Protein AF-A0A956ZBM1-F1 (afdb_monomer)

Foldseek 3Di:
DVVVDLPPPDPCSLVVLLVVLVVCVVVLVLVVSLVSLVVVLVVDPDAPSNLSSLQSNLVSCVSVVVLVSSLVSLVVNVVRDDLVCLLVSLQSNLVSCVSVVVNVSSVVSVVVSVVSVVLVVVLVPQDFDDLVLVLQLLLVLLQVLLVVLLVVCVPVVVVVCVVPPPDDDDPVVVVVVSVVVSVVSSVQSNVCSNQVQRLLLQLLVLVVCLVPDPDDPNPVSVVVNVSSVCSLVVSLVQQLVCCQDPCVGRPSCSVQQKHKAFSSRHRQDSVLSNQLSVVLHVLSNVLSVLVVVLVCLVPDPDDPVVNVVSNVVSVVVNVVSSVVSSPPDDSCVVSRMGMGHVVVVVVVCVVVVVDDD

Structure (mmCIF, N/CA/C/O backbone):
data_AF-A0A956ZBM1-F1
#
_entry.id   AF-A0A956ZBM1-F1
#
loop_
_atom_site.group_PDB
_atom_site.id
_atom_site.type_symbol
_atom_site.label_atom_id
_atom_site.label_alt_id
_atom_site.label_comp_id
_atom_site.label_asym_id
_atom_site.label_entity_id
_atom_site.label_seq_id
_atom_site.pdbx_PDB_ins_code
_atom_site.Cartn_x
_atom_site.Cartn_y
_atom_site.Cartn_z
_atom_site.occupancy
_atom_site.B_iso_or_equiv
_atom_site.auth_seq_id
_atom_site.auth_comp_id
_atom_site.auth_asym_id
_atom_site.auth_atom_id
_atom_site.pdbx_PDB_model_num
ATOM 1 N N . GLU A 1 1 ? -0.656 16.158 45.196 1.00 45.12 1 GLU A N 1
ATOM 2 C CA . GLU A 1 1 ? 0.608 16.908 45.404 1.00 45.12 1 GLU A CA 1
ATOM 3 C C . GLU A 1 1 ? 1.679 16.639 44.339 1.00 45.12 1 GLU A C 1
ATOM 5 O O . GLU A 1 1 ? 2.309 17.596 43.920 1.00 45.12 1 GLU A O 1
ATOM 10 N N . ALA A 1 2 ? 1.849 15.418 43.804 1.00 41.75 2 ALA A N 1
ATOM 11 C CA . ALA A 1 2 ? 2.774 15.171 42.677 1.00 41.75 2 ALA A CA 1
ATOM 12 C C . ALA A 1 2 ? 2.235 15.553 41.271 1.00 41.75 2 ALA A C 1
ATOM 14 O O . ALA A 1 2 ? 2.979 15.477 40.297 1.00 41.75 2 ALA A O 1
ATOM 15 N N . SER A 1 3 ? 0.970 15.982 41.152 1.00 45.47 3 SER A N 1
ATOM 16 C CA . SER A 1 3 ? 0.341 16.431 39.894 1.00 45.47 3 SER A CA 1
ATOM 17 C C . SER A 1 3 ? 0.814 17.816 39.425 1.00 45.47 3 SER A C 1
ATOM 19 O O . SER A 1 3 ? 0.738 18.129 38.243 1.00 45.47 3 SER A O 1
ATOM 21 N N . LEU A 1 4 ? 1.373 18.628 40.328 1.00 45.62 4 LEU A N 1
ATOM 22 C CA . LEU A 1 4 ? 1.674 20.053 40.117 1.00 45.62 4 LEU A CA 1
ATOM 23 C C . LEU A 1 4 ? 2.892 20.359 39.221 1.00 45.62 4 LEU A C 1
ATOM 25 O O . LEU A 1 4 ? 3.279 21.518 39.105 1.00 45.62 4 LEU A O 1
ATOM 29 N N . ALA A 1 5 ? 3.525 19.362 38.595 1.00 54.22 5 ALA A N 1
ATOM 30 C CA . ALA A 1 5 ? 4.721 19.605 37.781 1.00 54.22 5 ALA A CA 1
ATOM 31 C C . ALA A 1 5 ? 4.885 18.663 36.578 1.00 54.22 5 ALA A C 1
ATOM 33 O O . ALA A 1 5 ? 6.016 18.395 36.154 1.00 54.22 5 ALA A O 1
ATOM 34 N N . ILE A 1 6 ? 3.796 18.148 35.999 1.00 59.53 6 ILE A N 1
ATOM 35 C CA . ILE A 1 6 ? 3.908 17.533 34.672 1.00 59.53 6 ILE A CA 1
ATOM 36 C C . ILE A 1 6 ? 3.980 18.692 33.671 1.00 59.53 6 ILE A C 1
ATOM 38 O O . ILE A 1 6 ? 2.974 19.250 33.261 1.00 59.53 6 ILE A O 1
ATOM 42 N N . ALA A 1 7 ? 5.193 19.142 33.350 1.00 66.00 7 ALA A N 1
ATOM 43 C CA . ALA A 1 7 ? 5.379 20.202 32.364 1.00 66.00 7 ALA A CA 1
ATOM 44 C C . ALA A 1 7 ? 5.026 19.665 30.961 1.00 66.00 7 ALA A C 1
ATOM 46 O O . ALA A 1 7 ? 5.579 18.623 30.590 1.00 66.00 7 ALA A O 1
ATOM 47 N N . PRO A 1 8 ? 4.196 20.364 30.158 1.00 67.19 8 PRO A N 1
ATOM 48 C CA . PRO A 1 8 ? 3.839 19.954 28.790 1.00 67.19 8 PRO A CA 1
ATOM 49 C C . PRO A 1 8 ? 5.050 19.706 27.881 1.00 67.19 8 PRO A C 1
ATOM 51 O O . PRO A 1 8 ? 4.982 18.946 26.921 1.00 67.19 8 PRO A O 1
ATOM 54 N N . GLU A 1 9 ? 6.189 20.321 28.206 1.00 71.75 9 GLU A N 1
ATOM 55 C CA . GLU A 1 9 ? 7.454 20.181 27.481 1.00 71.75 9 GLU A CA 1
ATOM 56 C C . GLU A 1 9 ? 8.151 18.826 27.705 1.00 71.75 9 GLU A C 1
ATOM 58 O O . GLU A 1 9 ? 9.096 18.479 26.991 1.00 71.75 9 GLU A O 1
ATOM 63 N N . ARG A 1 10 ? 7.717 18.023 28.690 1.00 74.56 10 ARG A N 1
ATOM 64 C CA . ARG A 1 10 ? 8.289 16.692 28.916 1.00 74.56 10 ARG A CA 1
ATOM 65 C C . ARG A 1 10 ? 7.815 15.711 27.853 1.00 74.56 10 ARG A C 1
ATOM 67 O O . ARG A 1 10 ? 6.627 15.518 27.635 1.00 74.56 10 ARG A O 1
ATOM 74 N N . LYS A 1 11 ? 8.764 14.948 27.306 1.00 75.12 11 LYS A N 1
ATOM 75 C CA . LYS A 1 11 ? 8.498 13.872 26.336 1.00 75.12 11 LYS A CA 1
ATOM 76 C C . LYS A 1 11 ? 7.493 12.817 26.836 1.00 75.12 11 LYS A C 1
ATOM 78 O O . LYS A 1 11 ? 6.844 12.174 26.020 1.00 75.12 11 LYS A O 1
ATOM 83 N N . THR A 1 12 ? 7.381 12.623 28.152 1.00 79.94 12 THR A N 1
ATOM 84 C CA . THR A 1 12 ? 6.473 11.648 28.784 1.00 79.94 12 THR A CA 1
ATOM 85 C C . THR A 1 12 ? 5.167 12.253 29.291 1.00 79.94 12 THR A C 1
ATOM 87 O O . THR A 1 12 ? 4.342 11.501 29.798 1.00 79.94 12 THR A O 1
ATOM 90 N N . PHE A 1 13 ? 4.951 13.567 29.123 1.00 84.38 13 PHE A N 1
ATOM 91 C CA . PHE A 1 13 ? 3.798 14.298 29.665 1.00 84.38 13 PHE A CA 1
ATOM 92 C C . PHE A 1 13 ? 2.477 13.561 29.418 1.00 84.38 13 PHE A C 1
ATOM 94 O O . PHE A 1 13 ? 1.765 13.246 30.363 1.00 84.38 13 PHE A O 1
ATOM 101 N N . TYR A 1 14 ? 2.209 13.178 28.168 1.00 82.50 14 TYR A N 1
ATOM 102 C CA . TYR A 1 14 ? 0.977 12.484 27.794 1.00 82.50 14 TYR A CA 1
ATOM 103 C C . TYR A 1 14 ? 0.772 11.156 28.537 1.00 82.50 14 TYR A C 1
ATOM 105 O O . TYR A 1 14 ? -0.304 10.901 29.068 1.00 82.50 14 TYR A O 1
ATOM 113 N N . GLN A 1 15 ? 1.807 10.315 28.608 1.00 83.94 15 GLN A N 1
ATOM 114 C CA . GLN A 1 15 ? 1.715 9.010 29.270 1.00 83.94 15 GLN A CA 1
ATOM 115 C C . GLN A 1 15 ? 1.570 9.149 30.786 1.00 83.94 15 GLN A C 1
ATOM 117 O O . GLN A 1 15 ? 0.826 8.390 31.404 1.00 83.94 15 GLN A O 1
ATOM 122 N N . ASP A 1 16 ? 2.274 10.112 31.379 1.00 87.00 16 ASP A N 1
ATOM 123 C CA . ASP A 1 16 ? 2.214 10.376 32.814 1.00 87.00 16 ASP A CA 1
ATOM 124 C C . ASP A 1 16 ? 0.835 10.932 33.209 1.00 87.00 16 ASP A C 1
ATOM 126 O O . ASP A 1 16 ? 0.269 10.499 34.212 1.00 87.00 16 ASP A O 1
ATOM 130 N N . SER A 1 17 ? 0.247 11.799 32.377 1.00 90.00 17 SER A N 1
ATOM 131 C CA . SER A 1 17 ? -1.111 12.319 32.564 1.00 90.00 17 SER A CA 1
ATOM 132 C C . SER A 1 17 ? -2.176 11.222 32.501 1.00 90.00 17 SER A C 1
ATOM 134 O O . SER A 1 17 ? -3.012 11.144 33.398 1.00 90.00 17 SER A O 1
ATOM 136 N N . LEU A 1 18 ? -2.124 10.324 31.506 1.00 90.25 18 LEU A N 1
ATOM 137 C CA . LEU A 1 18 ? -3.073 9.202 31.417 1.00 90.25 18 LEU A CA 1
ATOM 138 C C . LEU A 1 18 ? -2.974 8.272 32.633 1.00 90.25 18 LEU A C 1
ATOM 140 O O . LEU A 1 18 ? -3.993 7.908 33.210 1.00 90.25 18 LEU A O 1
ATOM 144 N N . ARG A 1 19 ? -1.755 7.947 33.082 1.00 90.75 19 ARG A N 1
ATOM 145 C CA . ARG A 1 19 ? -1.543 7.130 34.291 1.00 90.75 19 ARG A CA 1
ATOM 146 C C . ARG A 1 19 ? -2.093 7.787 35.547 1.00 90.75 19 ARG A C 1
ATOM 148 O O . ARG A 1 19 ? -2.558 7.090 36.448 1.00 90.75 19 ARG A O 1
ATOM 155 N N . LEU A 1 20 ? -1.995 9.110 35.638 1.00 92.62 20 LEU A N 1
ATOM 156 C CA . LEU A 1 20 ? -2.547 9.849 36.762 1.00 92.62 20 LEU A CA 1
ATOM 157 C C . LEU A 1 20 ? -4.081 9.805 36.748 1.00 92.62 20 LEU A C 1
ATOM 159 O O . LEU A 1 20 ? -4.667 9.528 37.791 1.00 92.62 20 LEU A O 1
ATOM 163 N N . ILE A 1 21 ? -4.713 9.980 35.583 1.00 94.12 21 ILE A N 1
ATOM 164 C CA . ILE A 1 21 ? -6.168 9.818 35.417 1.00 94.12 21 ILE A CA 1
ATOM 165 C C . ILE A 1 21 ? -6.598 8.409 35.836 1.00 94.12 21 ILE A C 1
ATOM 167 O O . ILE A 1 21 ? -7.460 8.266 36.701 1.00 94.12 21 ILE A O 1
ATOM 171 N N . ASP A 1 22 ? -5.928 7.379 35.314 1.00 92.38 22 ASP A N 1
ATOM 172 C CA . ASP A 1 22 ? -6.193 5.982 35.676 1.00 92.38 22 ASP A CA 1
ATOM 173 C C . ASP A 1 22 ? -6.025 5.763 37.193 1.00 92.38 22 ASP A C 1
ATOM 175 O O . ASP A 1 22 ? -6.767 5.006 37.817 1.00 92.38 22 ASP A O 1
ATOM 179 N N . SER A 1 23 ? -5.067 6.446 37.830 1.00 95.75 23 SER A N 1
ATOM 180 C CA . SER A 1 23 ? -4.864 6.363 39.282 1.00 95.75 23 SER A CA 1
ATOM 181 C C . SER A 1 23 ? -5.994 7.030 40.067 1.00 95.75 23 SER A C 1
ATOM 183 O O . SER A 1 23 ? -6.413 6.484 41.085 1.00 95.75 23 SER A O 1
ATOM 185 N N . TYR A 1 24 ? -6.506 8.178 39.612 1.00 95.56 24 TYR A N 1
ATOM 186 C CA . TYR A 1 24 ? -7.674 8.814 40.226 1.00 95.56 24 TYR A CA 1
ATOM 187 C C . TYR A 1 24 ? -8.908 7.916 40.136 1.00 95.56 24 TYR A C 1
ATOM 189 O O . TYR A 1 24 ? -9.558 7.681 41.155 1.00 95.56 24 TYR A O 1
ATOM 197 N N . GLN A 1 25 ? -9.171 7.344 38.959 1.00 93.88 25 GLN A N 1
ATOM 198 C CA . GLN A 1 25 ? -10.283 6.416 38.730 1.00 93.88 25 GLN A CA 1
ATOM 199 C C . GLN A 1 25 ? -10.184 5.174 39.623 1.00 93.88 25 GLN A C 1
ATOM 201 O O . GLN A 1 25 ? -11.136 4.823 40.315 1.00 93.88 25 GLN A O 1
ATOM 206 N N . ASN A 1 26 ? -9.004 4.554 39.707 1.00 94.25 26 ASN A N 1
ATOM 207 C CA . ASN A 1 26 ? -8.785 3.383 40.563 1.00 94.25 26 ASN A CA 1
ATOM 208 C C . ASN A 1 26 ? -8.969 3.673 42.064 1.00 94.25 26 ASN A C 1
ATOM 210 O O . ASN A 1 26 ? -9.240 2.758 42.840 1.00 94.25 26 ASN A O 1
ATOM 214 N N . LEU A 1 27 ? -8.810 4.930 42.486 1.00 96.62 27 LEU A N 1
ATOM 215 C CA . LEU A 1 27 ? -9.051 5.372 43.861 1.00 96.62 27 LEU A CA 1
ATOM 216 C C . LEU A 1 27 ? -10.502 5.831 44.099 1.00 96.62 27 LEU A C 1
ATOM 218 O O . LEU A 1 27 ? -10.799 6.303 45.196 1.00 96.62 27 LEU A O 1
ATOM 222 N N . GLY A 1 28 ? -11.388 5.732 43.100 1.00 95.75 28 GLY A N 1
ATOM 223 C CA . GLY A 1 28 ? -12.765 6.238 43.163 1.00 95.75 28 GLY A CA 1
ATOM 224 C C . GLY A 1 28 ? -12.850 7.767 43.230 1.00 95.75 28 GLY A C 1
ATOM 225 O O . GLY A 1 28 ? -13.832 8.323 43.718 1.00 95.75 28 GLY A O 1
ATOM 226 N N . ARG A 1 29 ? -11.797 8.471 42.797 1.00 97.31 29 ARG A N 1
ATOM 227 C CA . ARG A 1 29 ? -11.708 9.940 42.782 1.00 97.31 29 ARG A CA 1
ATOM 228 C C . ARG A 1 29 ? -12.098 10.478 41.403 1.00 97.31 29 ARG A C 1
ATOM 230 O O . ARG A 1 29 ? -11.373 11.270 40.809 1.00 97.31 29 ARG A O 1
ATOM 237 N N . ASP A 1 30 ? -13.248 10.042 40.892 1.00 96.81 30 ASP A N 1
ATOM 238 C CA . ASP A 1 30 ? -13.684 10.315 39.515 1.00 96.81 30 ASP A CA 1
ATOM 239 C C . ASP A 1 30 ? -13.897 11.804 39.209 1.00 96.81 30 ASP A C 1
ATOM 241 O O . ASP A 1 30 ? -13.594 12.244 38.105 1.00 96.81 30 ASP A O 1
ATOM 245 N N . ARG A 1 31 ? -14.328 12.617 40.184 1.00 97.56 31 ARG A N 1
ATOM 246 C CA . ARG A 1 31 ? -14.463 14.075 39.983 1.00 97.56 31 ARG A CA 1
ATOM 247 C C . ARG A 1 31 ? -13.135 14.753 39.667 1.00 97.56 31 ARG A C 1
ATOM 249 O O . ARG A 1 31 ? -13.061 15.586 38.777 1.00 97.56 31 ARG A O 1
ATOM 256 N N . GLU A 1 32 ? -12.081 14.358 40.369 1.00 96.44 32 GLU A N 1
ATOM 257 C CA . GLU A 1 32 ? -10.746 14.912 40.143 1.00 96.44 32 GLU A CA 1
ATOM 258 C C . GLU A 1 32 ? -10.158 14.419 38.819 1.00 96.44 32 GLU A C 1
ATOM 260 O O . GLU A 1 32 ? -9.437 15.153 38.148 1.00 96.44 32 GLU A O 1
ATOM 265 N N . ALA A 1 33 ? -10.494 13.187 38.418 1.00 96.12 33 ALA A N 1
ATOM 266 C CA . ALA A 1 33 ? -10.162 12.678 37.094 1.00 96.12 33 ALA A CA 1
ATOM 267 C C . ALA A 1 33 ? -10.834 13.511 35.989 1.00 96.12 33 ALA A C 1
ATOM 269 O O . ALA A 1 33 ? -10.173 13.833 35.003 1.00 96.12 33 ALA A O 1
ATOM 270 N N . ILE A 1 34 ? -12.110 13.883 36.162 1.00 97.38 34 ILE A N 1
ATOM 271 C CA . ILE A 1 34 ? -12.861 14.731 35.222 1.00 97.38 34 ILE A CA 1
ATOM 272 C C . ILE A 1 34 ? -12.236 16.123 35.130 1.00 97.38 34 ILE A C 1
ATOM 274 O O . ILE A 1 34 ? -11.870 16.526 34.029 1.00 97.38 34 ILE A O 1
ATOM 278 N N . GLU A 1 35 ? -12.043 16.815 36.259 1.00 95.50 35 GLU A N 1
ATOM 279 C CA . GLU A 1 35 ? -11.429 18.154 36.293 1.00 95.50 35 GLU A CA 1
ATOM 280 C C . GLU A 1 35 ? -10.057 18.155 35.602 1.00 95.50 35 GLU A C 1
ATOM 282 O O . GLU A 1 35 ? -9.750 19.024 34.785 1.00 95.50 35 GLU A O 1
ATOM 287 N N . PHE A 1 36 ? -9.245 17.127 35.865 1.00 93.50 36 PHE A N 1
ATOM 288 C CA . PHE A 1 36 ? -7.932 16.998 35.244 1.00 93.50 36 PHE A CA 1
ATOM 289 C C . PHE A 1 36 ? -8.015 16.679 33.741 1.00 93.50 36 PHE A C 1
ATOM 291 O O . PHE A 1 36 ? -7.208 17.182 32.959 1.00 93.50 36 PHE A O 1
ATOM 298 N N . CYS A 1 37 ? -8.995 15.880 33.299 1.00 93.94 37 CYS A N 1
ATOM 299 C CA . CYS A 1 37 ? -9.247 15.667 31.872 1.00 93.94 37 CYS A CA 1
ATOM 300 C C . CYS A 1 37 ? -9.649 16.969 31.172 1.00 93.94 37 CYS A C 1
ATOM 302 O O . CYS A 1 37 ? -9.158 17.227 30.077 1.00 93.94 37 CYS A O 1
ATOM 304 N N . GLU A 1 38 ? -10.512 17.786 31.780 1.00 93.25 38 GLU A N 1
ATOM 305 C CA . GLU A 1 38 ? -10.955 19.067 31.218 1.00 93.25 38 GLU A CA 1
ATOM 306 C C . GLU A 1 38 ? -9.788 20.036 31.037 1.00 93.25 38 GLU A C 1
ATOM 308 O O . GLU A 1 38 ? -9.592 20.548 29.932 1.00 93.25 38 GLU A O 1
ATOM 313 N N . GLU A 1 39 ? -8.953 20.195 32.069 1.00 91.06 39 GLU A N 1
ATOM 314 C CA . GLU A 1 39 ? -7.739 21.015 32.004 1.00 91.06 39 GLU A CA 1
ATOM 315 C C . GLU A 1 39 ? -6.820 20.553 30.861 1.00 91.06 39 GLU A C 1
ATOM 317 O O . GLU A 1 39 ? -6.344 21.349 30.048 1.00 91.06 39 GLU A O 1
ATOM 322 N N . LEU A 1 40 ? -6.605 19.240 30.738 1.00 90.12 40 LEU A N 1
ATOM 323 C CA . LEU A 1 40 ? -5.769 18.681 29.679 1.00 90.12 40 LEU A CA 1
ATOM 324 C C . LEU A 1 40 ? -6.390 18.815 28.286 1.00 90.12 40 LEU A C 1
ATOM 326 O O . LEU A 1 40 ? -5.650 19.023 27.323 1.00 90.12 40 LEU A O 1
ATOM 330 N N . ILE A 1 41 ? -7.715 18.707 28.157 1.00 89.62 41 ILE A N 1
ATOM 331 C CA . ILE A 1 41 ? -8.421 18.899 26.887 1.00 89.62 41 ILE A CA 1
ATOM 332 C C . ILE A 1 41 ? -8.254 20.346 26.417 1.00 89.62 41 ILE A C 1
ATOM 334 O O . ILE A 1 41 ? -7.939 20.547 25.245 1.00 89.62 41 ILE A O 1
ATOM 338 N N . GLU A 1 42 ? -8.392 21.331 27.310 1.00 86.44 42 GLU A N 1
ATOM 339 C CA . GLU A 1 42 ? -8.179 22.752 26.995 1.00 86.44 42 GLU A CA 1
ATOM 340 C C . GLU A 1 42 ? -6.734 23.056 26.576 1.00 86.44 42 GLU A C 1
ATOM 342 O O . GLU A 1 42 ? -6.495 23.853 25.664 1.00 86.44 42 GLU A O 1
ATOM 347 N N . LEU A 1 43 ? -5.762 22.392 27.206 1.00 83.00 43 LEU A N 1
ATOM 348 C CA . LEU A 1 43 ? -4.345 22.508 26.854 1.00 83.00 43 LEU A CA 1
ATOM 349 C C . LEU A 1 43 ? -4.007 21.800 25.535 1.00 83.00 43 LEU A C 1
ATOM 351 O O . LEU A 1 43 ? -3.121 22.238 24.792 1.00 83.00 43 LEU A O 1
ATOM 355 N N . SER A 1 44 ? -4.691 20.695 25.236 1.00 72.06 44 SER A N 1
ATOM 356 C CA . SER A 1 44 ? -4.464 19.909 24.029 1.00 72.06 44 SER A CA 1
ATOM 357 C C . SER A 1 44 ? -5.058 20.618 22.809 1.00 72.06 44 SER A C 1
ATOM 359 O O . SER A 1 44 ? -6.269 20.765 22.657 1.00 72.06 44 SER A O 1
ATOM 361 N N . ARG A 1 45 ? -4.204 21.053 21.879 1.00 61.88 45 ARG A N 1
ATOM 362 C CA . ARG A 1 45 ? -4.658 21.521 20.564 1.00 61.88 45 ARG A CA 1
ATOM 363 C C . ARG A 1 45 ? -5.104 20.309 19.735 1.00 61.88 45 ARG A C 1
ATOM 365 O O . ARG A 1 45 ? -4.296 19.788 18.988 1.00 61.88 45 ARG A O 1
ATOM 372 N N . PHE A 1 46 ? -6.355 19.872 19.912 1.00 54.50 46 PHE A N 1
ATOM 373 C CA . PHE A 1 46 ? -7.099 18.891 19.097 1.00 54.50 46 PHE A CA 1
ATOM 374 C C . PHE A 1 46 ? -6.242 17.818 18.394 1.00 54.50 46 PHE A C 1
ATOM 376 O O . PHE A 1 46 ? -5.987 17.923 17.198 1.00 54.50 46 PHE A O 1
ATOM 383 N N . ASP A 1 47 ? -5.859 16.765 19.122 1.00 65.06 47 ASP A N 1
ATOM 384 C CA . ASP A 1 47 ? -5.075 15.633 18.596 1.00 65.06 47 ASP A CA 1
ATOM 385 C C . ASP A 1 47 ? -5.618 14.281 19.110 1.00 65.06 47 ASP A C 1
ATOM 387 O O . ASP A 1 47 ? -6.556 14.231 19.906 1.00 65.06 47 ASP A O 1
ATOM 391 N N . TYR A 1 48 ? -4.998 13.165 18.695 1.00 66.81 48 TYR A N 1
ATOM 392 C CA . TYR A 1 48 ? -5.273 11.798 19.187 1.00 66.81 48 TYR A CA 1
ATOM 393 C C . TYR A 1 48 ? -5.297 11.699 20.726 1.00 66.81 48 TYR A C 1
ATOM 395 O O . TYR A 1 48 ? -6.051 10.918 21.295 1.00 66.81 48 TYR A O 1
ATOM 403 N N . PHE A 1 49 ? -4.522 12.534 21.421 1.00 83.12 49 PHE A N 1
ATOM 404 C CA . PHE A 1 49 ? -4.547 12.612 22.882 1.00 83.12 49 PHE A CA 1
ATOM 405 C C . PHE A 1 49 ? -5.916 13.056 23.432 1.00 83.12 49 PHE A C 1
ATOM 407 O O . PHE A 1 49 ? -6.374 12.529 24.441 1.00 83.12 49 PHE A O 1
ATOM 414 N N . SER A 1 50 ? -6.612 13.964 22.740 1.00 87.94 50 SER A N 1
ATOM 415 C CA . SER A 1 50 ? -7.937 14.448 23.139 1.00 87.94 50 SER A CA 1
ATOM 416 C C . SER A 1 50 ? -9.002 13.348 23.051 1.00 87.94 50 SER A C 1
ATOM 418 O O . SER A 1 50 ? -9.901 13.313 23.886 1.00 87.94 50 SER A O 1
ATOM 420 N N . LEU A 1 51 ? -8.887 12.421 22.089 1.00 89.00 51 LEU A N 1
ATOM 421 C CA . LEU A 1 51 ? -9.763 11.245 21.997 1.00 89.00 51 LEU A CA 1
ATOM 422 C C . LEU A 1 51 ? -9.678 10.406 23.277 1.00 89.00 51 LEU A C 1
ATOM 424 O O . LEU A 1 51 ? -10.692 10.055 23.875 1.00 89.00 51 LEU A O 1
ATOM 428 N N . GLU A 1 52 ? -8.456 10.111 23.705 1.00 91.31 52 GLU A N 1
ATOM 429 C CA . GLU A 1 52 ? -8.196 9.224 24.831 1.00 91.31 52 GLU A CA 1
ATOM 430 C C . GLU A 1 52 ? -8.582 9.852 26.187 1.00 91.31 52 GLU A C 1
ATOM 432 O O . GLU A 1 52 ? -9.058 9.148 27.083 1.00 91.31 52 GLU A O 1
ATOM 437 N N . LEU A 1 53 ? -8.466 11.180 26.309 1.00 93.19 53 LEU A N 1
ATOM 438 C CA . LEU A 1 53 ? -8.988 11.942 27.448 1.00 93.19 53 LEU A CA 1
ATOM 439 C C . LEU A 1 53 ? -10.519 11.930 27.503 1.00 93.19 53 LEU A C 1
ATOM 441 O O . LEU A 1 53 ? -11.082 11.673 28.562 1.00 93.19 53 LEU A O 1
ATOM 445 N N . LEU A 1 54 ? -11.199 12.158 26.374 1.00 95.31 54 LEU A N 1
ATOM 446 C CA . LEU A 1 54 ? -12.666 12.162 26.313 1.00 95.31 54 LEU A CA 1
ATOM 447 C C . LEU A 1 54 ? -13.264 10.797 26.679 1.00 95.31 54 LEU A C 1
ATOM 449 O O . LEU A 1 54 ? -14.275 10.738 27.374 1.00 95.31 54 LEU A O 1
ATOM 453 N N . VAL A 1 55 ? -12.623 9.698 26.266 1.00 95.19 55 VAL A N 1
ATOM 454 C CA . VAL A 1 55 ? -13.042 8.335 26.643 1.00 95.19 55 VAL A CA 1
ATOM 455 C C . VAL A 1 55 ? -12.918 8.106 28.151 1.00 95.19 55 VAL A C 1
ATOM 457 O O . VAL A 1 55 ? -13.832 7.563 28.772 1.00 95.19 55 VAL A O 1
ATOM 460 N N . ARG A 1 56 ? -11.814 8.543 28.767 1.00 95.56 56 ARG A N 1
ATOM 461 C CA . ARG A 1 56 ? -11.621 8.426 30.221 1.00 95.56 56 ARG A CA 1
ATOM 462 C C . ARG A 1 56 ? -12.565 9.331 31.004 1.00 95.56 56 ARG A C 1
ATOM 464 O O . ARG A 1 56 ? -13.131 8.878 31.993 1.00 95.56 56 ARG A O 1
ATOM 471 N N . GLN A 1 57 ? -12.795 10.553 30.529 1.00 96.81 57 GLN A N 1
ATOM 472 C CA . GLN A 1 57 ? -13.790 11.462 31.095 1.00 96.81 57 GLN A CA 1
ATOM 473 C C . GLN A 1 57 ? -15.187 10.825 31.067 1.00 96.81 57 GLN A C 1
ATOM 475 O O . GLN A 1 57 ? -15.865 10.793 32.091 1.00 96.81 57 GLN A O 1
ATOM 480 N N . ALA A 1 58 ? -15.585 10.237 29.932 1.00 97.38 58 ALA A N 1
ATOM 481 C CA . ALA A 1 58 ? -16.850 9.518 29.816 1.00 97.38 58 ALA A CA 1
ATOM 482 C C . ALA A 1 58 ? -16.952 8.357 30.818 1.00 97.38 58 ALA A C 1
ATOM 484 O O . ALA A 1 58 ? -17.996 8.181 31.448 1.00 97.38 58 ALA A O 1
ATOM 485 N N . SER A 1 59 ? -15.870 7.595 31.009 1.00 96.75 59 SER A N 1
ATOM 486 C CA . SER A 1 59 ? -15.820 6.521 32.008 1.00 96.75 59 SER A CA 1
ATOM 487 C C . SER A 1 59 ? -15.980 7.044 33.439 1.00 96.75 59 SER A C 1
ATOM 489 O O . SER A 1 59 ? -16.674 6.415 34.231 1.00 96.75 59 SER A O 1
ATOM 491 N N . SER A 1 60 ? -15.376 8.185 33.780 1.00 97.62 60 SER A N 1
ATOM 492 C CA . SER A 1 60 ? -15.532 8.783 35.111 1.00 97.62 60 SER A CA 1
ATOM 493 C C . SER A 1 60 ? -16.936 9.332 35.352 1.00 97.62 60 SER A C 1
ATOM 495 O O . SER A 1 60 ? -17.487 9.103 36.426 1.00 97.62 60 SER A O 1
ATOM 497 N N . HIS A 1 61 ? -17.565 9.963 34.355 1.00 98.12 61 HIS A N 1
ATOM 498 C CA . HIS A 1 61 ? -18.983 10.332 34.449 1.00 98.12 61 HIS A CA 1
ATOM 499 C C . HIS A 1 61 ? -19.875 9.097 34.630 1.00 98.12 61 HIS A C 1
ATOM 501 O O . HIS A 1 61 ? -20.793 9.113 35.443 1.00 98.12 61 HIS A O 1
ATOM 507 N N . MET A 1 62 ? -19.575 7.993 33.938 1.00 96.31 62 MET A N 1
ATOM 508 C CA . MET A 1 62 ? -20.311 6.735 34.095 1.00 96.31 62 MET A CA 1
ATOM 509 C C . MET A 1 62 ? -20.186 6.162 35.518 1.00 96.31 62 MET A C 1
ATOM 511 O O . MET A 1 62 ? -21.188 5.716 36.072 1.00 96.31 62 MET A O 1
ATOM 515 N N . ASN A 1 63 ? -18.997 6.221 36.133 1.00 96.25 63 ASN A N 1
ATOM 516 C CA . ASN A 1 63 ? -18.774 5.793 37.523 1.00 96.25 63 ASN A CA 1
ATOM 517 C C . ASN A 1 63 ? -19.547 6.642 38.545 1.00 96.25 63 ASN A C 1
ATOM 519 O O . ASN A 1 63 ? -19.922 6.140 39.603 1.00 96.25 63 ASN A O 1
ATOM 523 N N . LEU A 1 64 ? -19.779 7.920 38.232 1.00 97.56 64 LEU A N 1
ATOM 524 C CA . LEU A 1 64 ? -20.569 8.847 39.048 1.00 97.56 64 LEU A CA 1
ATOM 525 C C . LEU A 1 64 ? -22.075 8.800 38.742 1.00 97.56 64 LEU A C 1
ATOM 527 O O . LEU A 1 64 ? -22.821 9.598 39.302 1.00 97.56 64 LEU A O 1
ATOM 531 N N . GLU A 1 65 ? -22.519 7.889 37.869 1.00 97.50 65 GLU A N 1
ATOM 532 C CA . GLU A 1 65 ? -23.906 7.791 37.383 1.00 97.50 65 GLU A CA 1
ATOM 533 C C . GLU A 1 65 ? -24.389 9.046 36.615 1.00 97.50 65 GLU A C 1
ATOM 535 O O . GLU A 1 65 ? -25.581 9.273 36.420 1.00 97.50 65 GLU A O 1
ATOM 540 N N . GLU A 1 66 ? -23.456 9.857 36.108 1.00 97.94 66 GLU A N 1
ATOM 541 C CA . GLU A 1 66 ? -23.699 11.062 35.304 1.00 97.94 66 GLU A CA 1
ATOM 542 C C . GLU A 1 66 ? -23.785 10.703 33.806 1.00 97.94 66 GLU A C 1
ATOM 544 O O . GLU A 1 66 ? -22.997 11.149 32.968 1.00 97.94 66 GLU A O 1
ATOM 549 N N . TYR A 1 67 ? -24.739 9.840 33.451 1.00 97.88 67 TYR A N 1
ATOM 550 C CA . TYR A 1 67 ? -24.781 9.195 32.131 1.00 97.88 67 TYR A CA 1
ATOM 551 C C . TYR A 1 67 ? -24.948 10.162 30.946 1.00 97.88 67 TYR A C 1
ATOM 553 O O . TYR A 1 67 ? -24.355 9.943 29.889 1.00 97.88 67 TYR A O 1
ATOM 561 N N . GLU A 1 68 ? -25.696 11.257 31.108 1.00 97.88 68 GLU A N 1
ATOM 562 C CA . GLU A 1 68 ? -25.863 12.261 30.044 1.00 97.88 68 GLU A CA 1
ATOM 563 C C . GLU A 1 68 ? -24.541 12.957 29.687 1.00 97.88 68 GLU A C 1
ATOM 565 O O . GLU A 1 68 ? -24.245 13.164 28.508 1.00 97.88 68 GLU A O 1
ATOM 570 N N . GLU A 1 69 ? -23.725 13.292 30.688 1.00 97.88 69 GLU A N 1
ATOM 571 C CA . GLU A 1 69 ? -22.406 13.895 30.468 1.00 97.88 69 GLU A CA 1
ATOM 572 C C . GLU A 1 69 ? -21.428 12.872 29.883 1.00 97.88 69 GLU A C 1
ATOM 574 O O . GLU A 1 69 ? -20.675 13.189 28.962 1.00 97.88 69 GLU A O 1
ATOM 579 N N . SER A 1 70 ? -21.523 11.607 30.312 1.00 97.75 70 SER A N 1
ATOM 580 C CA . SER A 1 70 ? -20.777 10.506 29.696 1.00 97.75 70 SER A CA 1
ATOM 581 C C . SER A 1 70 ? -21.057 10.399 28.189 1.00 97.75 70 SER A C 1
ATOM 583 O O . SER A 1 70 ? -20.121 10.371 27.383 1.00 97.75 70 SER A O 1
ATOM 585 N N . LEU A 1 71 ? -22.334 10.439 27.781 1.00 97.75 71 LEU A N 1
ATOM 586 C CA . LEU A 1 71 ? -22.720 10.441 26.366 1.00 97.75 71 LEU A CA 1
ATOM 587 C C . LEU A 1 71 ? -22.188 11.664 25.616 1.00 97.75 71 LEU A C 1
ATOM 589 O O . LEU A 1 71 ? -21.673 11.509 24.508 1.00 97.75 71 LEU A 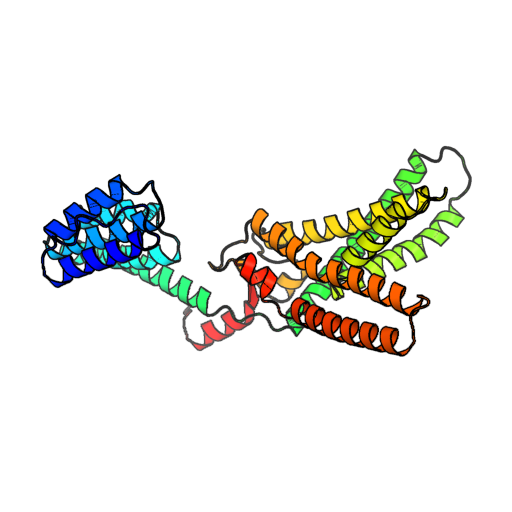O 1
ATOM 593 N N . LYS A 1 72 ? -22.247 12.863 26.209 1.00 97.75 72 LYS A N 1
ATOM 594 C CA . LYS A 1 72 ? -21.688 14.078 25.591 1.00 97.75 72 LYS A CA 1
ATOM 595 C C . LYS A 1 72 ? -20.185 13.952 25.349 1.00 97.75 72 LYS A C 1
ATOM 597 O O . LYS A 1 72 ? -19.711 14.339 24.278 1.00 97.75 72 LYS A O 1
ATOM 602 N N . SER A 1 73 ? -19.429 13.398 26.297 1.00 96.62 73 SER A N 1
ATOM 603 C CA . SER A 1 73 ? -17.992 13.156 26.122 1.00 96.62 73 SER A CA 1
ATOM 604 C C . SER A 1 73 ? -17.714 12.125 25.020 1.00 96.62 73 SER A C 1
ATOM 606 O O . SER A 1 73 ? -16.832 12.356 24.188 1.00 96.62 73 SER A O 1
ATOM 608 N N . LEU A 1 74 ? -18.499 11.044 24.928 1.00 97.06 74 LEU A N 1
ATOM 609 C CA . LEU A 1 74 ? -18.389 10.064 23.835 1.00 97.06 74 LEU A CA 1
ATOM 610 C C . LEU A 1 74 ? -18.746 10.666 22.467 1.00 97.06 74 LEU A C 1
ATOM 612 O O . LEU A 1 74 ? -18.040 10.434 21.485 1.00 97.06 74 LEU A O 1
ATOM 616 N N . ASP A 1 75 ? -19.788 11.491 22.383 1.00 97.06 75 ASP A N 1
ATOM 617 C CA . ASP A 1 75 ? -20.176 12.167 21.141 1.00 97.06 75 ASP A CA 1
ATOM 618 C C . ASP A 1 75 ? -19.107 13.166 20.674 1.00 97.06 75 ASP A C 1
ATOM 620 O O . ASP A 1 75 ? -18.854 13.289 19.473 1.00 97.06 75 ASP A O 1
ATOM 624 N N . ARG A 1 76 ? -18.398 13.815 21.607 1.00 95.19 76 ARG A N 1
ATOM 625 C CA . ARG A 1 76 ? -17.209 14.630 21.301 1.00 95.19 76 ARG A CA 1
ATOM 626 C C . ARG A 1 76 ? -16.013 13.791 20.840 1.00 95.19 76 ARG A C 1
ATOM 628 O O . ARG A 1 76 ? -15.179 14.302 20.094 1.00 95.19 76 ARG A O 1
ATOM 635 N N . ALA A 1 77 ? -15.920 12.529 21.258 1.00 93.81 77 ALA A N 1
ATOM 636 C CA . ALA A 1 77 ? -14.846 11.612 20.877 1.00 93.81 77 ALA A CA 1
ATOM 637 C C . ALA A 1 77 ? -15.010 11.065 19.444 1.00 93.81 77 ALA A C 1
ATOM 639 O O . ALA A 1 77 ? -14.022 10.890 18.729 1.00 93.81 77 ALA A O 1
ATOM 640 N N . PHE A 1 78 ? -16.245 10.844 18.979 1.00 93.12 78 PHE A N 1
ATOM 641 C CA . PHE A 1 78 ? -16.530 10.244 17.664 1.00 93.12 78 PHE A CA 1
ATOM 642 C C . PHE A 1 78 ? -15.858 10.922 16.452 1.00 93.12 78 PHE A C 1
ATOM 644 O O . PHE A 1 78 ? -15.322 10.204 15.600 1.00 93.12 78 PHE A O 1
ATOM 651 N N . PRO A 1 79 ? -15.845 12.265 16.330 1.00 90.69 79 PRO A N 1
ATOM 652 C CA . PRO A 1 79 ? -15.169 12.955 15.230 1.00 90.69 79 PRO A CA 1
ATOM 653 C C . PRO A 1 79 ? -13.649 12.758 15.216 1.00 90.69 79 PRO A C 1
ATOM 655 O O . PRO A 1 79 ? -13.038 12.859 14.154 1.00 90.69 79 PRO A O 1
ATOM 658 N N . LEU A 1 80 ? -13.049 12.482 16.379 1.00 87.69 80 LEU A N 1
ATOM 659 C CA . LEU A 1 80 ? -11.607 12.287 16.547 1.00 87.69 80 LEU A CA 1
ATOM 660 C C . LEU A 1 80 ? -11.189 10.822 16.351 1.00 87.69 80 LEU A C 1
ATOM 662 O O . LEU A 1 80 ? -10.023 10.543 16.079 1.00 87.69 80 LEU A O 1
ATOM 666 N N . ALA A 1 81 ? -12.132 9.889 16.484 1.00 86.25 81 ALA A N 1
ATOM 667 C CA . ALA A 1 81 ? -11.873 8.459 16.428 1.00 86.25 81 ALA A CA 1
ATOM 668 C C . ALA A 1 81 ? -11.622 7.944 15.005 1.00 86.25 81 ALA A C 1
ATOM 670 O O . ALA A 1 81 ? -12.456 8.100 14.097 1.00 86.25 81 ALA A O 1
ATOM 671 N N . GLY A 1 82 ? -10.505 7.225 14.848 1.00 80.88 82 GLY A N 1
ATOM 672 C CA . GLY A 1 82 ? -10.258 6.371 13.692 1.00 80.88 82 GLY A CA 1
ATOM 673 C C . GLY A 1 8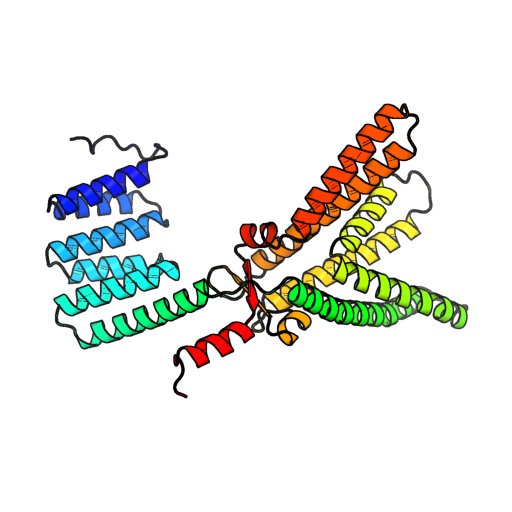2 ? -11.225 5.184 13.661 1.00 80.88 82 GLY A C 1
ATOM 674 O O . GLY A 1 82 ? -11.927 4.892 14.629 1.00 80.88 82 GLY A O 1
ATOM 675 N N . ARG A 1 83 ? -11.283 4.455 12.541 1.00 72.50 83 ARG A N 1
ATOM 676 C CA . ARG A 1 83 ? -12.198 3.303 12.404 1.00 72.50 83 ARG A CA 1
ATOM 677 C C . ARG A 1 83 ? -11.971 2.212 13.448 1.00 72.50 83 ARG A C 1
ATOM 679 O O . ARG A 1 83 ? -12.927 1.549 13.844 1.00 72.50 83 ARG A O 1
ATOM 686 N N . ALA A 1 84 ? -10.722 2.031 13.876 1.00 71.38 84 ALA A N 1
ATOM 687 C CA . ALA A 1 84 ? -10.371 1.080 14.922 1.00 71.38 84 ALA A CA 1
ATOM 688 C C . ALA A 1 84 ? -11.035 1.451 16.263 1.00 71.38 84 ALA A C 1
ATOM 690 O O . ALA A 1 84 ? -11.682 0.613 16.890 1.00 71.38 84 ALA A O 1
ATOM 691 N N . ASP A 1 85 ? -10.953 2.728 16.633 1.00 83.31 85 ASP A N 1
ATOM 692 C CA . ASP A 1 85 ? -11.421 3.246 17.923 1.00 83.31 85 ASP A CA 1
ATOM 693 C C . ASP A 1 85 ? -12.946 3.399 17.971 1.00 83.31 85 ASP A C 1
ATOM 695 O O . ASP A 1 85 ? -13.563 3.222 19.019 1.00 83.31 85 ASP A O 1
ATOM 699 N N . ARG A 1 86 ? -13.590 3.654 16.822 1.00 90.50 86 ARG A N 1
ATOM 700 C CA . ARG A 1 86 ? -15.058 3.766 16.731 1.00 90.50 86 ARG A CA 1
ATOM 701 C C . ARG A 1 86 ? -15.781 2.521 17.216 1.00 90.50 86 ARG A C 1
ATOM 703 O O . ARG A 1 86 ? -16.843 2.646 17.814 1.00 90.50 86 ARG A O 1
ATOM 710 N N . ALA A 1 87 ? -15.220 1.334 16.979 1.00 88.50 87 ALA A N 1
ATOM 711 C CA . ALA A 1 87 ? -15.813 0.102 17.485 1.00 88.50 87 ALA A CA 1
ATOM 712 C C . ALA A 1 87 ? -15.935 0.161 19.013 1.00 88.50 87 ALA A C 1
ATOM 714 O O . ALA A 1 87 ? -16.996 -0.137 19.554 1.00 88.50 87 ALA A O 1
ATOM 715 N N . GLU A 1 88 ? -14.878 0.589 19.699 1.00 89.81 88 GLU A N 1
ATOM 716 C CA . GLU A 1 88 ? -14.870 0.693 21.155 1.00 89.81 88 GLU A CA 1
ATOM 717 C C . GLU A 1 88 ? -15.780 1.819 21.660 1.00 89.81 88 GLU A C 1
ATOM 719 O O . GLU A 1 88 ? -16.508 1.618 22.628 1.00 89.81 88 GLU A O 1
ATOM 724 N N . LEU A 1 89 ? -15.845 2.956 20.959 1.00 94.75 89 LEU A N 1
ATOM 725 C CA . LEU A 1 89 ? -16.792 4.027 21.294 1.00 94.75 89 LEU A CA 1
ATOM 726 C C . LEU A 1 89 ? -18.253 3.575 21.198 1.00 94.75 89 LEU A C 1
ATOM 728 O O . LEU A 1 89 ? -19.038 3.874 22.093 1.00 94.75 89 LEU A O 1
ATOM 732 N N . HIS A 1 90 ? -18.623 2.832 20.149 1.00 96.00 90 HIS A N 1
ATOM 733 C CA . HIS A 1 90 ? -19.971 2.268 20.020 1.00 96.00 90 HIS A CA 1
ATOM 734 C C . HIS A 1 90 ? -20.287 1.279 21.151 1.00 96.00 90 HIS A C 1
ATOM 736 O O . HI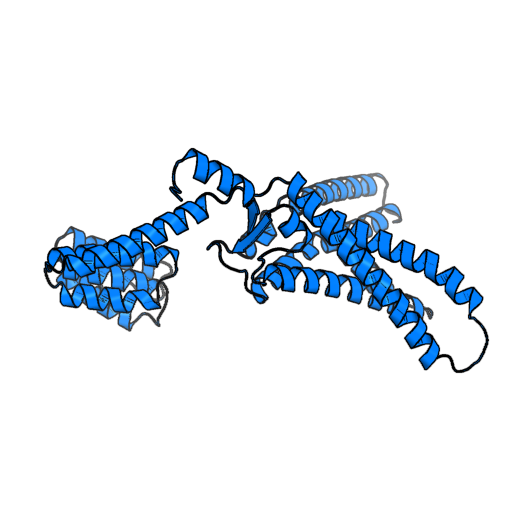S A 1 90 ? -21.405 1.275 21.660 1.00 96.00 90 HIS A O 1
ATOM 742 N N . ARG A 1 91 ? -19.297 0.490 21.601 1.00 95.50 91 ARG A N 1
ATOM 743 C CA . ARG A 1 91 ? -19.444 -0.390 22.772 1.00 95.50 91 ARG A CA 1
ATOM 744 C C . ARG A 1 91 ? -19.740 0.417 24.035 1.00 95.50 91 ARG A C 1
ATOM 746 O O . ARG A 1 91 ? -20.746 0.166 24.685 1.00 95.50 91 ARG A O 1
ATOM 753 N N . LEU A 1 92 ? -18.894 1.401 24.344 1.00 95.88 92 LEU A N 1
ATOM 754 C CA . LEU A 1 92 ? -19.044 2.245 25.532 1.00 95.88 92 LEU A CA 1
ATOM 755 C C . LEU A 1 92 ? -20.368 3.015 25.517 1.00 95.88 92 LEU A C 1
ATOM 757 O O . LEU A 1 92 ? -21.053 3.076 26.530 1.00 95.88 92 LEU A O 1
ATOM 761 N N . LYS A 1 93 ? -20.767 3.551 24.359 1.00 97.56 93 LYS A N 1
ATOM 762 C CA . LYS A 1 93 ? -22.043 4.258 24.200 1.00 97.56 93 LYS A CA 1
ATOM 763 C C . LYS A 1 93 ? -23.238 3.341 24.451 1.00 97.56 93 LYS A C 1
ATOM 765 O O . LYS A 1 93 ? -24.169 3.742 25.140 1.00 97.56 93 LYS A O 1
ATOM 770 N N . SER A 1 94 ? -23.188 2.112 23.935 1.00 97.25 94 SER A N 1
ATOM 771 C CA . SER A 1 94 ? -24.166 1.068 24.252 1.00 97.25 94 SER A CA 1
ATOM 772 C C . SER A 1 94 ? -24.263 0.844 25.762 1.00 97.25 94 SER A C 1
ATOM 774 O O . SER A 1 94 ? -25.362 0.893 26.302 1.00 97.25 94 SER A O 1
ATOM 776 N N . ASP A 1 95 ? -23.129 0.638 26.440 1.00 97.06 95 ASP A N 1
ATOM 777 C CA . ASP A 1 95 ? -23.096 0.342 27.878 1.00 97.06 95 ASP A CA 1
ATOM 778 C C . ASP A 1 95 ? -23.735 1.483 28.697 1.00 97.06 95 ASP A C 1
ATOM 780 O O . ASP A 1 95 ? -24.546 1.233 29.588 1.00 97.06 95 ASP A O 1
ATOM 784 N N . VAL A 1 96 ? -23.446 2.744 28.348 1.00 97.50 96 VAL A N 1
ATOM 785 C CA . VAL A 1 96 ? -24.060 3.922 28.989 1.00 97.50 96 VAL A CA 1
ATOM 786 C C . VAL A 1 96 ? -25.571 3.981 28.736 1.00 97.50 96 VAL A C 1
ATOM 788 O O . VAL A 1 96 ? -26.339 4.235 29.662 1.00 97.50 96 VAL A O 1
ATOM 791 N N . LEU A 1 97 ? -26.024 3.708 27.508 1.00 97.50 97 LEU A N 1
ATOM 792 C CA . LEU A 1 97 ? -27.452 3.694 27.167 1.00 97.50 97 LEU A CA 1
ATOM 793 C C . LEU A 1 97 ? -28.219 2.589 27.908 1.00 97.50 97 LEU A C 1
ATOM 795 O O . LEU A 1 97 ? -29.360 2.810 28.312 1.00 97.50 97 LEU A O 1
ATOM 799 N N . GLU A 1 98 ? -27.603 1.426 28.141 1.00 96.81 98 GLU A N 1
ATOM 800 C CA . GLU A 1 98 ? -28.204 0.370 28.967 1.00 96.81 98 GLU A CA 1
ATOM 801 C C . GLU A 1 9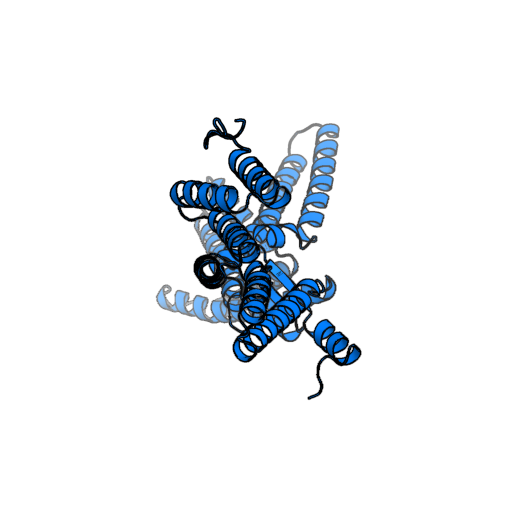8 ? -28.387 0.813 30.417 1.00 96.81 98 GLU A C 1
ATOM 803 O O . GLU A 1 98 ? -29.448 0.571 30.994 1.00 96.81 98 GLU A O 1
ATOM 808 N N . LEU A 1 99 ? -27.391 1.498 30.988 1.00 96.81 99 LEU A N 1
ATOM 809 C CA . LEU A 1 99 ? -27.469 2.038 32.349 1.00 96.81 99 LEU A CA 1
ATOM 810 C C . LEU A 1 99 ? -28.547 3.125 32.482 1.00 96.81 99 LEU A C 1
ATOM 812 O O . LEU A 1 99 ? -29.198 3.216 33.520 1.00 96.81 99 LEU A O 1
ATOM 816 N N . MET A 1 100 ? -28.799 3.891 31.416 1.00 97.19 100 MET A N 1
ATOM 817 C CA . MET A 1 100 ? -29.909 4.851 31.348 1.00 97.19 100 MET A CA 1
ATOM 818 C C . MET A 1 100 ? -31.288 4.195 31.159 1.00 97.19 100 MET A C 1
ATOM 820 O O . MET A 1 100 ? -32.306 4.866 31.316 1.00 97.19 100 MET A O 1
ATOM 824 N N . GLY A 1 101 ? -31.347 2.903 30.818 1.00 96.75 101 GLY A N 1
ATOM 825 C CA . GLY A 1 101 ? -32.591 2.198 30.489 1.00 96.75 101 GLY A CA 1
ATOM 826 C C . GLY A 1 101 ? -33.076 2.392 29.044 1.00 96.75 101 GLY A C 1
ATOM 827 O O . GLY A 1 101 ? -34.171 1.944 28.702 1.00 96.75 101 GLY A O 1
ATOM 828 N N . GLU A 1 102 ? -32.266 2.998 28.173 1.00 97.00 102 GLU A N 1
ATOM 829 C CA . GLU A 1 102 ? -32.568 3.266 26.759 1.00 97.00 102 GLU A CA 1
ATOM 830 C C . GLU A 1 102 ? -32.242 2.051 25.871 1.00 97.00 102 GLU A C 1
ATOM 832 O O . GLU A 1 102 ? -31.405 2.093 24.964 1.00 97.00 102 GLU A O 1
ATOM 837 N N . VAL A 1 103 ? -32.915 0.927 26.141 1.00 96.12 103 VAL A N 1
ATOM 838 C CA . VAL A 1 103 ? -32.586 -0.398 25.576 1.00 96.12 103 VAL A CA 1
ATOM 839 C C . VAL A 1 103 ? -32.569 -0.412 24.042 1.00 96.12 103 VAL A C 1
ATOM 841 O O . VAL A 1 103 ? -31.701 -1.041 23.442 1.00 96.12 103 VAL A O 1
ATOM 844 N N . SER A 1 104 ? -33.491 0.290 23.374 1.00 96.94 104 SER A N 1
ATOM 845 C CA . SER A 1 104 ? -33.547 0.291 21.904 1.00 96.94 104 SER A CA 1
ATOM 846 C C . SER A 1 104 ? -32.332 0.958 21.262 1.00 96.94 104 SER A C 1
ATOM 848 O O . SER A 1 104 ? -31.840 0.480 20.243 1.00 96.94 104 SER A O 1
ATOM 850 N N . LEU A 1 105 ? -31.852 2.056 21.853 1.00 96.00 105 LEU A N 1
ATOM 851 C CA . LEU A 1 105 ? -30.676 2.770 21.359 1.00 96.00 105 LEU A CA 1
ATOM 852 C C . LEU A 1 105 ? -29.403 1.985 21.681 1.00 96.00 105 LEU A C 1
ATOM 854 O O . LEU A 1 105 ? -28.504 1.907 20.847 1.00 96.00 105 LEU A O 1
ATOM 858 N N . ALA A 1 106 ? -29.349 1.353 22.857 1.00 95.88 106 ALA A N 1
ATOM 859 C CA . ALA A 1 106 ? -28.241 0.482 23.222 1.00 95.88 106 ALA A CA 1
ATOM 860 C C . ALA A 1 106 ? -28.071 -0.676 22.224 1.00 95.88 106 ALA A C 1
ATOM 862 O O . ALA A 1 106 ? -26.963 -0.913 21.748 1.00 95.88 106 ALA A O 1
ATOM 863 N N . GLU A 1 107 ? -29.158 -1.353 21.842 1.00 95.62 107 GLU A N 1
ATOM 864 C CA . GLU A 1 107 ? -29.123 -2.436 20.848 1.00 95.62 107 GLU A CA 1
ATOM 865 C C . GLU A 1 107 ? -28.654 -1.959 19.462 1.00 95.62 107 GLU A C 1
ATOM 867 O O . GLU A 1 107 ? -27.890 -2.657 18.790 1.00 95.62 107 GLU A O 1
ATOM 872 N N . GLU A 1 108 ? -29.038 -0.750 19.039 1.00 96.06 108 GLU A N 1
ATOM 873 C CA . GLU A 1 108 ? -28.535 -0.163 17.792 1.00 96.06 108 GLU A CA 1
ATOM 874 C C . GLU A 1 108 ? -27.013 0.057 17.847 1.00 96.06 108 GLU A C 1
ATOM 876 O O . GLU A 1 108 ? -26.285 -0.312 16.919 1.00 96.06 108 GLU A O 1
ATOM 881 N N . GLU A 1 109 ? -26.508 0.607 18.951 1.00 95.56 109 GLU A N 1
ATOM 882 C CA . GLU A 1 109 ? -25.075 0.837 19.140 1.00 95.56 109 GLU A CA 1
ATOM 883 C C . GLU A 1 109 ? -24.289 -0.484 19.274 1.00 95.56 109 GLU A C 1
ATOM 885 O O . GLU A 1 109 ? -23.195 -0.617 18.712 1.00 95.56 109 GLU A O 1
ATOM 890 N N . LYS A 1 110 ? -24.868 -1.521 19.900 1.00 94.06 110 LYS A N 1
ATOM 891 C CA . LYS A 1 110 ? -24.303 -2.884 19.918 1.00 94.06 110 LYS A CA 1
ATOM 892 C C . LYS A 1 110 ? -24.207 -3.485 18.525 1.00 94.06 110 LYS A C 1
ATOM 894 O O . LYS A 1 110 ? -23.180 -4.087 18.197 1.00 94.06 110 LYS A O 1
ATOM 899 N N . ALA A 1 111 ? -25.236 -3.319 17.696 1.00 93.19 111 ALA A N 1
ATOM 900 C CA . ALA A 1 111 ? -25.216 -3.796 16.318 1.00 93.19 111 ALA A CA 1
ATOM 901 C C . ALA A 1 111 ? -24.088 -3.123 15.517 1.00 93.19 111 ALA A C 1
ATOM 903 O O . ALA A 1 111 ? -23.313 -3.814 14.851 1.00 93.19 111 ALA A O 1
ATOM 904 N N . ARG A 1 112 ? -23.913 -1.801 15.664 1.00 93.00 112 ARG A N 1
ATOM 905 C CA . ARG A 1 112 ? -22.796 -1.055 15.050 1.00 93.00 112 ARG A CA 1
ATOM 906 C C . ARG A 1 112 ? -21.433 -1.529 15.558 1.00 93.00 112 ARG A C 1
ATOM 908 O O . ARG A 1 112 ? -20.513 -1.726 14.762 1.00 93.00 112 ARG A O 1
ATOM 915 N N . HIS A 1 113 ? -21.295 -1.773 16.864 1.00 90.94 113 HIS A N 1
ATOM 916 C CA . HIS A 1 113 ? -20.080 -2.354 17.443 1.00 90.94 113 HIS A CA 1
ATOM 917 C C . HIS A 1 113 ? -19.757 -3.726 16.835 1.00 90.94 113 HIS A C 1
ATOM 919 O O . HIS A 1 113 ? -18.614 -3.974 16.447 1.00 90.94 113 HIS A O 1
ATOM 925 N N . GLN A 1 114 ? -20.748 -4.616 16.728 1.00 87.19 114 GLN A N 1
ATOM 926 C CA . GLN A 1 114 ? -20.573 -5.948 16.146 1.00 87.19 114 GLN A CA 1
ATOM 927 C C . GLN A 1 114 ? -20.203 -5.884 14.665 1.00 87.19 114 GLN A C 1
ATOM 929 O O . GLN A 1 114 ? -19.310 -6.614 14.235 1.00 87.19 114 GLN A O 1
ATOM 934 N N . GLU A 1 115 ? -20.832 -4.997 13.895 1.00 87.62 115 GLU A N 1
ATOM 935 C CA . GLU A 1 115 ? -20.495 -4.776 12.490 1.00 87.62 115 GLU A CA 1
ATOM 936 C C . GLU A 1 115 ? -19.040 -4.318 12.335 1.00 87.62 115 GLU A C 1
ATOM 938 O O . GLU A 1 115 ? -18.297 -4.882 11.529 1.00 87.62 115 GLU A O 1
ATOM 943 N N . LEU A 1 116 ? -18.593 -3.366 13.159 1.00 83.31 116 LEU A N 1
ATOM 944 C CA . LEU A 1 116 ? -17.213 -2.884 13.141 1.00 83.31 116 LEU A CA 1
ATOM 945 C C . LEU A 1 116 ? -16.213 -3.925 13.646 1.00 83.31 116 LEU A C 1
ATOM 947 O O . LEU A 1 116 ? -15.125 -4.026 13.086 1.00 83.31 116 LEU A O 1
ATOM 951 N N . LYS A 1 117 ? -16.558 -4.738 14.649 1.00 79.00 117 LYS A N 1
ATOM 952 C CA . LYS A 1 117 ? -15.717 -5.865 15.086 1.00 79.00 117 LYS A CA 1
ATOM 953 C C . LYS A 1 117 ? -15.608 -6.937 14.015 1.00 79.00 117 LYS A C 1
ATOM 955 O O . LYS A 1 117 ? -14.518 -7.449 13.789 1.00 79.00 117 LYS A O 1
ATOM 960 N N . LEU A 1 118 ? -16.705 -7.265 13.335 1.00 78.75 118 LEU A N 1
ATOM 961 C CA . LEU A 1 118 ? -16.685 -8.161 12.182 1.00 78.75 118 LEU A CA 1
ATOM 962 C C . LEU A 1 118 ? -15.840 -7.561 11.065 1.00 78.75 118 LEU A C 1
ATOM 964 O O . LEU A 1 118 ? -15.046 -8.274 10.469 1.00 78.75 118 LEU A O 1
ATOM 968 N N . PHE A 1 119 ? -15.951 -6.260 10.809 1.00 74.50 119 PHE A N 1
ATOM 969 C CA . PHE A 1 119 ? -15.084 -5.565 9.868 1.00 74.50 119 PHE A CA 1
ATOM 970 C C . PHE A 1 119 ? -13.608 -5.655 10.286 1.00 74.50 119 PHE A C 1
ATOM 972 O O . PHE A 1 119 ? -12.789 -6.076 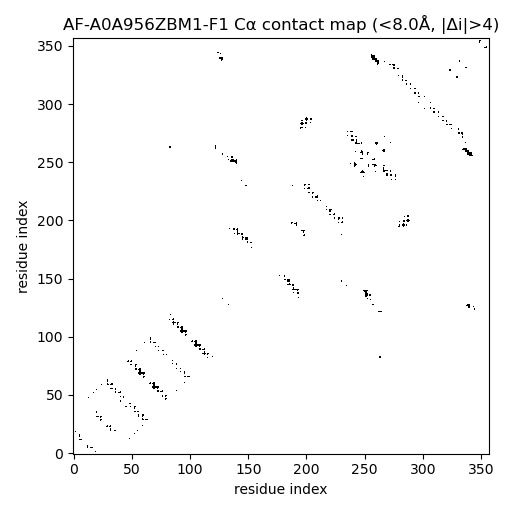9.482 1.00 74.50 119 PHE A O 1
ATOM 979 N N . GLN A 1 120 ? -13.257 -5.383 11.544 1.00 66.56 120 GLN A N 1
ATOM 980 C CA . GLN A 1 120 ? -11.890 -5.526 12.061 1.00 66.56 120 GLN A CA 1
ATOM 981 C C . GLN A 1 120 ? -11.378 -6.968 12.005 1.00 66.56 120 GLN A C 1
ATOM 983 O O . GLN A 1 120 ? -10.233 -7.191 11.631 1.00 66.56 120 GLN A O 1
ATOM 988 N N . ALA A 1 121 ? -12.212 -7.955 12.324 1.00 65.00 121 ALA A N 1
ATOM 989 C CA . ALA A 1 121 ? -11.872 -9.366 12.168 1.00 65.00 121 ALA A CA 1
ATOM 990 C C . ALA A 1 121 ? -11.630 -9.705 10.690 1.00 65.00 121 ALA A C 1
ATOM 992 O O . ALA A 1 121 ? -10.662 -10.382 10.352 1.00 65.00 121 ALA A O 1
ATOM 993 N N . ARG A 1 122 ? -12.438 -9.136 9.782 1.00 63.75 122 ARG A N 1
ATOM 994 C CA . ARG A 1 122 ? -12.169 -9.203 8.343 1.00 63.75 122 ARG A CA 1
ATOM 995 C C . ARG A 1 122 ? -10.830 -8.560 8.009 1.00 63.75 122 ARG A C 1
ATOM 997 O O . ARG A 1 122 ? -10.179 -9.107 7.136 1.00 63.75 122 ARG A O 1
ATOM 1004 N N . LEU A 1 123 ? -10.421 -7.464 8.670 1.00 56.59 123 LEU A N 1
ATOM 1005 C CA . LEU A 1 123 ? -9.126 -6.763 8.518 1.00 56.59 123 LEU A CA 1
ATOM 1006 C C . LEU A 1 123 ? -7.907 -7.533 9.035 1.00 56.59 123 LEU A C 1
ATOM 1008 O O . LEU A 1 123 ? -6.833 -7.468 8.437 1.00 56.59 123 LEU A O 1
ATOM 1012 N N . THR A 1 124 ? -8.048 -8.286 10.117 1.00 50.53 124 THR A N 1
ATOM 1013 C CA . THR A 1 124 ? -6.941 -9.070 10.680 1.00 50.53 124 THR A CA 1
ATOM 1014 C C . THR A 1 124 ? -6.737 -10.400 9.952 1.00 50.53 124 THR A C 1
ATOM 1016 O O . THR A 1 124 ? -5.632 -10.939 9.963 1.00 50.53 124 THR A O 1
ATOM 1019 N N . GLU A 1 125 ? -7.747 -10.885 9.226 1.00 53.53 125 GLU A N 1
ATOM 1020 C CA . GLU A 1 125 ? -7.674 -12.077 8.373 1.00 53.53 125 GLU A CA 1
ATOM 1021 C C . GLU A 1 125 ? -7.099 -11.830 6.963 1.00 53.53 125 GLU A C 1
ATOM 1023 O O . GLU A 1 125 ? -7.177 -12.718 6.110 1.00 53.53 125 GLU A O 1
ATOM 1028 N N . TRP A 1 126 ? -6.504 -10.664 6.666 1.00 61.81 126 TRP A N 1
ATOM 1029 C CA . TRP A 1 126 ? -5.961 -10.379 5.326 1.00 61.81 126 TRP A CA 1
ATOM 1030 C C . TRP A 1 126 ? -4.740 -11.257 5.077 1.00 61.81 126 TRP A C 1
ATOM 1032 O O . TRP A 1 126 ? -3.599 -10.881 5.345 1.00 61.81 126 TRP A O 1
ATOM 1042 N N . VAL A 1 127 ? -4.988 -12.453 4.539 1.00 71.88 127 VAL A N 1
ATOM 1043 C CA . VAL A 1 127 ? -3.937 -13.395 4.182 1.00 71.88 127 VAL A CA 1
ATOM 1044 C C . VAL A 1 127 ? -3.094 -12.728 3.100 1.00 71.88 127 VAL A C 1
ATOM 1046 O O . VAL A 1 127 ? -3.613 -12.417 2.016 1.00 71.88 127 VAL A O 1
ATOM 1049 N N . PRO A 1 128 ? -1.798 -12.475 3.361 1.00 77.81 128 PRO A N 1
ATOM 1050 C CA . PRO A 1 128 ? -0.942 -11.867 2.367 1.00 77.81 128 PRO A CA 1
ATOM 1051 C C . PRO A 1 128 ? -0.926 -12.773 1.140 1.00 77.81 128 PRO A C 1
ATOM 1053 O O . PRO A 1 128 ? -0.612 -13.960 1.232 1.00 77.81 128 PRO A O 1
ATOM 1056 N N . ALA A 1 129 ? -1.269 -12.205 -0.018 1.00 82.94 129 ALA A N 1
ATOM 1057 C CA . ALA A 1 129 ? -1.283 -12.969 -1.257 1.00 82.94 129 ALA A CA 1
ATOM 1058 C C . ALA A 1 129 ? 0.068 -13.665 -1.478 1.00 82.94 129 ALA A C 1
ATOM 1060 O O . ALA A 1 129 ? 1.121 -13.048 -1.287 1.00 82.94 129 ALA A O 1
ATOM 1061 N N . SER A 1 130 ? 0.039 -14.929 -1.899 1.00 84.88 130 SER A N 1
ATOM 1062 C CA . SER A 1 130 ? 1.259 -15.706 -2.115 1.00 84.88 130 SER A CA 1
ATOM 1063 C C . SER A 1 13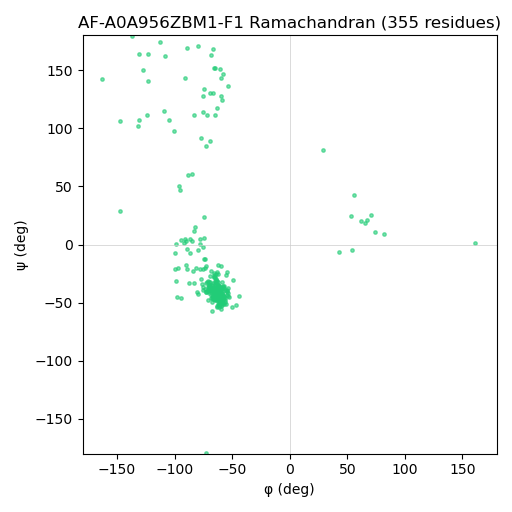0 ? 2.181 -15.030 -3.144 1.00 84.88 130 SER A C 1
ATOM 1065 O O . SER A 1 130 ? 1.695 -14.405 -4.097 1.00 84.88 130 SER A O 1
ATOM 1067 N N . PRO A 1 131 ? 3.516 -15.152 -2.999 1.00 80.56 131 PRO A N 1
ATOM 1068 C CA . PRO A 1 131 ? 4.465 -14.545 -3.933 1.00 80.56 131 PRO A CA 1
ATOM 1069 C C . PRO A 1 131 ? 4.202 -14.926 -5.396 1.00 80.56 131 PRO A C 1
ATOM 1071 O O . PRO A 1 131 ? 4.282 -14.076 -6.278 1.00 80.56 131 PRO A O 1
ATOM 1074 N N . THR A 1 132 ? 3.805 -16.175 -5.650 1.00 82.94 132 THR A N 1
ATOM 1075 C CA . THR A 1 132 ? 3.505 -16.692 -6.994 1.00 82.94 132 THR A CA 1
ATOM 1076 C C . THR A 1 132 ? 2.297 -16.010 -7.631 1.00 82.94 132 THR A C 1
ATOM 1078 O O . THR A 1 132 ? 2.351 -15.641 -8.801 1.00 82.94 132 THR A O 1
ATOM 1081 N N . ARG A 1 133 ? 1.220 -15.769 -6.871 1.00 86.88 133 ARG A N 1
ATOM 1082 C CA . ARG A 1 133 ? 0.054 -15.026 -7.374 1.00 86.88 133 ARG A CA 1
ATOM 1083 C C . ARG A 1 133 ? 0.383 -13.569 -7.654 1.00 86.88 133 ARG A C 1
ATOM 1085 O O . ARG A 1 133 ? -0.058 -13.039 -8.666 1.00 86.88 133 ARG A O 1
ATOM 1092 N N . ARG A 1 134 ? 1.171 -12.926 -6.790 1.00 84.88 134 ARG A N 1
ATOM 1093 C CA . ARG A 1 134 ? 1.622 -11.543 -7.018 1.00 84.88 134 ARG A CA 1
ATOM 1094 C C . ARG A 1 134 ? 2.474 -11.443 -8.281 1.00 84.88 134 ARG A C 1
ATOM 1096 O O . ARG A 1 134 ? 2.273 -10.534 -9.077 1.00 84.88 134 ARG A O 1
ATOM 1103 N N . MET A 1 135 ? 3.367 -12.408 -8.488 1.00 82.62 135 MET A N 1
ATOM 1104 C CA . MET A 1 135 ? 4.176 -12.507 -9.700 1.00 82.62 135 MET A CA 1
ATOM 1105 C C . MET A 1 135 ? 3.306 -12.701 -10.950 1.00 82.62 135 MET A C 1
ATOM 1107 O O . MET A 1 135 ? 3.496 -11.993 -11.933 1.00 82.62 135 MET A O 1
ATOM 1111 N N . LEU A 1 136 ? 2.312 -13.595 -10.906 1.00 86.75 136 LEU A N 1
ATOM 1112 C CA . LEU A 1 136 ? 1.393 -13.810 -12.028 1.00 86.75 136 LEU A CA 1
ATOM 1113 C C . LEU A 1 136 ? 0.516 -12.577 -12.313 1.00 86.75 136 LEU A C 1
ATOM 1115 O O . LEU A 1 136 ? 0.282 -12.257 -13.474 1.00 86.75 136 LEU A O 1
ATOM 1119 N N . ALA A 1 137 ? 0.066 -11.858 -11.281 1.00 89.94 137 ALA A N 1
ATOM 1120 C CA . ALA A 1 137 ? -0.665 -10.602 -11.454 1.00 89.94 137 ALA A CA 1
ATOM 1121 C C . ALA A 1 137 ? 0.193 -9.562 -12.183 1.00 89.94 137 ALA A C 1
ATOM 1123 O O . ALA A 1 137 ? -0.243 -9.007 -13.188 1.00 89.94 137 ALA A O 1
ATOM 1124 N N . ASN A 1 138 ? 1.430 -9.360 -11.715 1.00 84.38 138 ASN A N 1
ATOM 1125 C CA . ASN A 1 138 ? 2.373 -8.429 -12.333 1.00 84.38 138 ASN A CA 1
ATOM 1126 C C . ASN A 1 138 ? 2.706 -8.828 -13.780 1.00 84.38 138 ASN A C 1
ATOM 1128 O O . ASN A 1 138 ? 2.845 -7.960 -14.634 1.00 84.38 138 ASN A O 1
ATOM 1132 N N . PHE A 1 139 ? 2.788 -10.130 -14.076 1.00 83.75 139 PHE A N 1
ATOM 1133 C CA . PHE A 1 139 ? 2.966 -10.635 -15.438 1.00 83.75 139 PHE A CA 1
ATOM 1134 C C . PHE A 1 139 ? 1.801 -10.238 -16.356 1.00 83.75 139 PHE A C 1
ATOM 1136 O O . PHE A 1 139 ? 2.027 -9.746 -17.460 1.00 83.75 139 PHE A O 1
ATOM 1143 N N . ILE A 1 140 ? 0.556 -10.423 -15.899 1.00 88.19 140 ILE A N 1
ATOM 1144 C CA . ILE A 1 140 ? -0.642 -10.059 -16.670 1.00 88.19 140 ILE A CA 1
ATOM 1145 C C . ILE A 1 140 ? -0.698 -8.543 -16.882 1.00 88.19 140 ILE A C 1
ATOM 1147 O O . ILE A 1 140 ? -0.891 -8.090 -18.008 1.00 88.19 140 ILE A O 1
ATOM 1151 N N . ASP A 1 141 ? -0.486 -7.759 -15.823 1.00 87.94 141 ASP A N 1
ATOM 1152 C CA . ASP A 1 141 ? -0.444 -6.296 -15.913 1.00 87.94 141 ASP A CA 1
ATOM 1153 C C . ASP A 1 141 ? 0.656 -5.815 -16.860 1.00 87.94 141 ASP A C 1
ATOM 1155 O O . ASP A 1 141 ? 0.441 -4.895 -17.647 1.00 87.94 141 ASP A O 1
ATOM 1159 N N . GLY A 1 142 ? 1.807 -6.483 -16.843 1.00 82.38 142 GLY A N 1
ATOM 1160 C CA . GLY A 1 142 ? 2.903 -6.189 -17.747 1.00 82.38 142 GLY A CA 1
ATOM 1161 C C . GLY A 1 142 ? 2.593 -6.447 -19.204 1.00 82.38 142 GLY A C 1
ATOM 1162 O O . GLY A 1 142 ? 2.940 -5.635 -20.057 1.00 82.38 142 GLY A O 1
ATOM 1163 N N . LEU A 1 143 ? 1.893 -7.541 -19.497 1.00 83.62 143 LEU A N 1
ATOM 1164 C CA . LEU A 1 143 ? 1.434 -7.835 -20.848 1.00 83.62 143 LEU A CA 1
ATOM 1165 C C . LEU A 1 143 ? 0.453 -6.765 -21.348 1.00 83.62 143 LEU A C 1
ATOM 1167 O O . LEU A 1 143 ? 0.563 -6.316 -22.490 1.00 83.62 143 LEU A O 1
ATOM 1171 N N . ILE A 1 144 ? -0.476 -6.332 -20.489 1.00 86.50 144 ILE A N 1
ATOM 1172 C CA . ILE A 1 144 ? -1.450 -5.278 -20.801 1.00 86.50 144 ILE A CA 1
ATOM 1173 C C . ILE A 1 144 ? -0.726 -3.958 -21.083 1.00 86.50 144 ILE A C 1
ATOM 1175 O O . ILE A 1 144 ? -0.941 -3.354 -22.135 1.00 86.50 144 ILE A O 1
ATOM 1179 N N . LEU A 1 145 ? 0.168 -3.541 -20.182 1.00 82.62 145 LEU A N 1
ATOM 1180 C CA . LEU A 1 145 ? 0.944 -2.308 -20.312 1.00 82.62 145 LEU A CA 1
ATOM 1181 C C . LEU A 1 145 ? 1.843 -2.314 -21.546 1.00 82.62 145 LEU A C 1
ATOM 1183 O O . LEU A 1 145 ? 1.826 -1.352 -22.308 1.00 82.62 145 LEU A O 1
ATOM 1187 N N . ALA A 1 146 ? 2.593 -3.394 -21.769 1.00 78.69 146 ALA A N 1
ATOM 1188 C CA . ALA A 1 146 ? 3.480 -3.527 -22.919 1.00 78.69 146 ALA A CA 1
ATOM 1189 C C . ALA A 1 146 ? 2.698 -3.448 -24.235 1.00 78.69 146 ALA A C 1
ATOM 1191 O O . ALA A 1 146 ? 3.090 -2.727 -25.148 1.00 78.69 146 ALA A O 1
ATOM 1192 N N . THR A 1 147 ? 1.552 -4.129 -24.316 1.00 80.94 147 THR A N 1
ATOM 1193 C CA . THR A 1 147 ? 0.693 -4.088 -25.507 1.00 80.94 147 THR A CA 1
ATOM 1194 C C . THR A 1 147 ? 0.136 -2.683 -25.737 1.00 80.94 147 THR A C 1
ATOM 1196 O O . THR A 1 147 ? 0.213 -2.168 -26.852 1.00 80.94 147 THR A O 1
ATOM 1199 N N . ALA A 1 148 ? -0.379 -2.032 -24.689 1.00 83.12 148 ALA A N 1
ATOM 1200 C CA . ALA A 1 148 ? -0.930 -0.682 -24.782 1.00 83.12 148 ALA A CA 1
ATOM 1201 C C . ALA A 1 148 ? 0.135 0.357 -25.169 1.00 83.12 148 ALA A C 1
ATOM 1203 O O . ALA A 1 148 ? -0.100 1.178 -26.055 1.00 83.12 148 ALA A O 1
ATOM 1204 N N . ALA A 1 149 ? 1.320 0.292 -24.557 1.00 77.94 149 ALA A N 1
ATOM 1205 C CA . ALA A 1 149 ? 2.437 1.182 -24.855 1.00 77.94 149 ALA A CA 1
ATOM 1206 C C . ALA A 1 149 ? 2.951 0.990 -26.288 1.00 77.94 149 ALA A C 1
ATOM 1208 O O . ALA A 1 149 ? 3.144 1.975 -27.002 1.00 77.94 149 ALA A O 1
ATOM 1209 N N . SER A 1 150 ? 3.112 -0.257 -26.742 1.00 76.50 150 SER A N 1
ATOM 1210 C CA . SER A 1 150 ? 3.519 -0.546 -28.119 1.00 76.50 150 SER A CA 1
ATOM 1211 C C . SER A 1 150 ? 2.486 -0.050 -29.130 1.00 76.50 150 SER A C 1
ATOM 1213 O O . SER A 1 150 ? 2.861 0.601 -30.101 1.00 76.50 150 SER A O 1
ATOM 1215 N N . LEU A 1 151 ? 1.187 -0.272 -28.901 1.00 80.69 151 LEU A N 1
ATOM 1216 C CA . LEU A 1 151 ? 0.135 0.259 -29.777 1.00 80.69 151 LEU A CA 1
ATOM 1217 C C . LEU A 1 151 ? 0.134 1.793 -29.807 1.00 80.69 151 LEU A C 1
ATOM 1219 O O . LEU A 1 151 ? 0.041 2.387 -30.878 1.00 80.69 151 LEU A O 1
ATOM 1223 N N . PHE A 1 152 ? 0.288 2.440 -28.651 1.00 82.31 152 PHE A N 1
ATOM 1224 C CA . PHE A 1 152 ? 0.363 3.896 -28.564 1.00 82.31 152 PHE A CA 1
ATOM 1225 C C . PHE A 1 152 ? 1.555 4.450 -29.353 1.00 82.31 152 PHE A C 1
ATOM 1227 O O . PHE A 1 152 ? 1.386 5.336 -30.190 1.00 82.31 152 PHE A O 1
ATOM 1234 N N . LEU A 1 153 ? 2.752 3.893 -29.156 1.00 75.75 153 LEU A N 1
ATOM 1235 C CA . LEU A 1 153 ? 3.952 4.308 -29.886 1.00 75.75 153 LEU A CA 1
ATOM 1236 C C . LEU A 1 153 ? 3.844 4.017 -31.386 1.00 75.75 153 LEU A C 1
ATOM 1238 O O . LEU A 1 153 ? 4.304 4.826 -32.192 1.00 75.75 153 LEU A O 1
ATOM 1242 N N . ALA A 1 154 ? 3.190 2.916 -31.767 1.00 74.19 154 ALA A N 1
ATOM 1243 C CA . ALA A 1 154 ? 2.927 2.575 -33.161 1.00 74.19 154 ALA A CA 1
ATOM 1244 C C . ALA A 1 154 ? 2.046 3.611 -33.873 1.00 74.19 154 ALA A C 1
ATOM 1246 O O . ALA A 1 154 ? 2.142 3.739 -35.086 1.00 74.19 154 ALA A O 1
ATOM 1247 N N . VAL A 1 155 ? 1.214 4.357 -33.140 1.00 79.94 155 VAL A N 1
ATOM 1248 C CA . VAL A 1 155 ? 0.356 5.417 -33.693 1.00 79.94 155 VAL A CA 1
ATOM 1249 C C . VAL A 1 155 ? 1.026 6.788 -33.598 1.00 79.94 155 VAL A C 1
ATOM 1251 O O . VAL A 1 155 ? 1.050 7.541 -34.571 1.00 79.94 155 VAL A O 1
ATOM 1254 N N . VAL A 1 156 ? 1.599 7.119 -32.439 1.00 78.56 156 VAL A N 1
ATOM 1255 C CA . VAL A 1 156 ? 2.163 8.450 -32.171 1.00 78.56 156 VAL A CA 1
ATOM 1256 C C . VAL A 1 156 ? 3.429 8.705 -32.977 1.00 78.56 156 VAL A C 1
ATOM 1258 O O . VAL A 1 156 ? 3.608 9.809 -33.489 1.00 78.56 156 VAL A O 1
ATOM 1261 N N . PHE A 1 157 ? 4.302 7.706 -33.123 1.00 74.12 157 PHE A N 1
ATOM 1262 C CA . PHE A 1 157 ? 5.569 7.892 -33.825 1.00 74.12 157 PHE A CA 1
ATOM 1263 C C . PHE A 1 157 ? 5.370 8.182 -35.330 1.00 74.12 157 PHE A C 1
ATOM 1265 O O . PHE A 1 157 ? 5.921 9.177 -35.817 1.00 74.12 157 PHE A O 1
ATOM 1272 N N . PRO A 1 158 ? 4.524 7.439 -36.076 1.00 74.50 158 PRO A N 1
ATOM 1273 C CA . PRO A 1 158 ? 4.181 7.795 -37.453 1.00 74.50 158 PRO A CA 1
ATOM 1274 C C . PRO A 1 158 ? 3.495 9.154 -37.565 1.00 74.50 158 PRO A C 1
ATOM 1276 O O . PRO A 1 158 ? 3.816 9.921 -38.464 1.00 74.50 158 PRO A O 1
ATOM 1279 N N . LEU A 1 159 ? 2.597 9.494 -36.638 1.00 76.00 159 LEU A N 1
ATOM 1280 C CA . LEU A 1 159 ? 1.907 10.782 -36.673 1.00 76.00 159 LEU A CA 1
ATOM 1281 C C . LEU A 1 159 ? 2.882 11.955 -36.490 1.00 76.00 159 LEU A C 1
ATOM 1283 O O . LEU A 1 159 ? 2.851 12.910 -37.263 1.00 76.00 159 LEU A O 1
ATOM 1287 N N . ALA A 1 160 ? 3.784 11.868 -35.510 1.00 72.69 160 ALA A N 1
ATOM 1288 C CA . ALA A 1 160 ? 4.813 12.879 -35.291 1.00 72.69 160 ALA A CA 1
ATOM 1289 C C . ALA A 1 160 ? 5.709 13.025 -36.529 1.00 72.69 160 ALA A C 1
ATOM 1291 O O . ALA A 1 160 ? 5.941 14.132 -37.010 1.00 72.69 160 ALA A O 1
ATOM 1292 N N . THR A 1 161 ? 6.165 11.909 -37.099 1.00 68.75 161 THR A N 1
ATOM 1293 C CA . THR A 1 161 ? 6.991 11.945 -38.315 1.00 68.75 161 THR A CA 1
ATOM 1294 C C . THR A 1 161 ? 6.241 12.525 -39.516 1.00 68.75 161 THR A C 1
ATOM 1296 O O . THR A 1 161 ? 6.829 13.331 -40.230 1.00 68.75 161 THR A O 1
ATOM 1299 N N . MET A 1 162 ? 4.949 12.236 -39.709 1.00 73.31 162 MET A N 1
ATOM 1300 C CA . MET A 1 162 ? 4.130 12.872 -40.756 1.00 73.31 162 MET A CA 1
ATOM 1301 C C . MET A 1 162 ? 4.021 14.393 -40.586 1.00 73.31 162 MET A C 1
ATOM 1303 O O . MET A 1 162 ? 4.034 15.119 -41.574 1.00 73.31 162 MET A O 1
ATOM 1307 N N . ILE A 1 163 ? 3.928 14.878 -39.346 1.00 76.69 163 ILE A N 1
ATOM 1308 C CA . ILE A 1 163 ? 3.824 16.313 -39.047 1.00 76.69 163 ILE A CA 1
ATOM 1309 C C . ILE A 1 163 ? 5.162 17.031 -39.282 1.00 76.69 163 ILE A C 1
ATOM 1311 O O . ILE A 1 163 ? 5.180 18.141 -39.810 1.00 76.69 163 ILE A O 1
ATOM 1315 N N . PHE A 1 164 ? 6.283 16.415 -38.891 1.00 73.56 164 PHE A N 1
ATOM 1316 C CA . PHE A 1 164 ? 7.596 17.073 -38.886 1.00 73.56 164 PHE A CA 1
ATOM 1317 C C . PHE A 1 164 ? 8.465 16.794 -40.121 1.00 73.56 164 PHE A C 1
ATOM 1319 O O . PHE A 1 164 ? 9.378 17.571 -40.398 1.00 73.56 164 PHE A O 1
ATOM 1326 N N . SER A 1 165 ? 8.213 15.720 -40.875 1.00 66.75 165 SER A N 1
ATOM 1327 C CA . SER A 1 165 ? 8.964 15.405 -42.097 1.00 66.75 165 SER A CA 1
ATOM 1328 C C . SER A 1 165 ? 8.174 15.828 -43.334 1.00 66.75 165 SER A C 1
ATOM 1330 O O . SER A 1 165 ? 7.282 15.140 -43.817 1.00 66.75 165 SER A O 1
ATOM 1332 N N . SER A 1 166 ? 8.503 17.005 -43.861 1.00 56.44 166 SER A N 1
ATOM 1333 C CA . SER A 1 166 ? 7.775 17.616 -44.974 1.00 56.44 166 SER A CA 1
ATOM 1334 C C . SER A 1 166 ? 8.088 17.040 -46.363 1.00 56.44 166 SER A C 1
ATOM 1336 O O . SER A 1 166 ? 7.560 17.573 -47.329 1.00 56.44 166 SER A O 1
ATOM 1338 N N . ASN A 1 167 ? 8.899 15.979 -46.526 1.00 55.06 167 ASN A N 1
ATOM 1339 C CA . ASN A 1 167 ? 9.294 15.509 -47.866 1.00 55.06 167 ASN A CA 1
ATOM 1340 C C . ASN A 1 167 ? 9.520 13.982 -48.016 1.00 55.06 167 ASN A C 1
ATOM 1342 O O . ASN A 1 167 ? 10.533 13.420 -47.612 1.00 55.06 167 ASN A O 1
ATOM 1346 N N . GLN A 1 168 ? 8.550 13.354 -48.687 1.00 60.62 168 GLN A N 1
ATOM 1347 C CA . GLN A 1 168 ? 8.569 12.274 -49.697 1.00 60.62 168 GLN A CA 1
ATOM 1348 C C . GLN A 1 168 ? 9.439 10.997 -49.663 1.00 60.62 168 GLN A C 1
ATOM 1350 O O . GLN A 1 168 ? 9.162 10.130 -50.489 1.00 60.62 168 GLN A O 1
ATOM 1355 N N . LEU A 1 169 ? 10.396 10.748 -48.772 1.00 50.59 169 LEU A N 1
ATOM 1356 C CA . LEU A 1 169 ? 11.186 9.499 -48.857 1.00 50.59 169 LEU A CA 1
ATOM 1357 C C . LEU A 1 169 ? 11.273 8.775 -47.513 1.00 50.59 169 LEU A C 1
ATOM 1359 O O . LEU A 1 169 ? 12.003 9.199 -46.627 1.00 50.59 169 LEU A O 1
ATOM 1363 N N . GLY A 1 170 ? 10.562 7.645 -47.372 1.00 53.31 170 GLY A N 1
ATOM 1364 C CA . GLY A 1 170 ? 10.829 6.728 -46.252 1.00 53.31 170 GLY A CA 1
ATOM 1365 C C . GLY A 1 170 ? 9.764 5.705 -45.842 1.00 53.31 170 GLY A C 1
ATOM 1366 O O . GLY A 1 170 ? 10.015 4.961 -44.898 1.00 53.31 170 GLY A O 1
ATOM 1367 N N . GLY A 1 171 ? 8.604 5.611 -46.506 1.00 54.97 171 GLY A N 1
ATOM 1368 C CA . GLY A 1 171 ? 7.482 4.777 -46.026 1.00 54.97 171 GLY A CA 1
ATOM 1369 C C . GLY A 1 171 ? 7.817 3.297 -45.757 1.00 54.97 171 GLY A C 1
ATOM 1370 O O . GLY A 1 171 ? 7.385 2.747 -44.749 1.00 54.97 171 GLY A O 1
ATOM 1371 N N . TYR A 1 172 ? 8.645 2.663 -46.595 1.00 53.03 172 TYR A N 1
ATOM 1372 C CA . TYR A 1 172 ? 9.025 1.250 -46.424 1.00 53.03 172 TYR A CA 1
ATOM 1373 C C . TYR A 1 172 ? 10.178 1.021 -45.432 1.00 53.03 172 TYR A C 1
ATOM 1375 O O . TYR A 1 172 ? 10.177 0.017 -44.719 1.00 53.03 172 TYR A O 1
ATOM 1383 N N . GLN A 1 173 ? 11.139 1.947 -45.333 1.00 56.72 173 GLN A N 1
ATOM 1384 C CA . GLN A 1 173 ? 12.216 1.837 -44.338 1.00 56.72 173 GLN A CA 1
ATOM 1385 C C . GLN A 1 173 ? 11.689 2.063 -42.915 1.00 56.72 173 GLN A C 1
ATOM 1387 O O . GLN A 1 173 ? 12.141 1.399 -41.986 1.00 56.72 173 GLN A O 1
ATOM 1392 N N . MET A 1 174 ? 10.672 2.917 -42.751 1.00 55.25 174 MET A N 1
ATOM 1393 C CA . MET A 1 174 ? 10.013 3.151 -41.464 1.00 55.25 174 MET A CA 1
ATOM 1394 C C . MET A 1 174 ? 9.376 1.880 -40.893 1.00 55.25 174 MET A C 1
ATOM 1396 O O . MET A 1 174 ? 9.658 1.522 -39.753 1.00 55.25 174 MET A O 1
ATOM 1400 N N . VAL A 1 175 ? 8.576 1.147 -41.676 1.00 56.19 175 VAL A N 1
ATOM 1401 C CA . VAL A 1 175 ? 7.899 -0.076 -41.194 1.00 56.19 175 VAL A CA 1
ATOM 1402 C C . VAL A 1 175 ? 8.912 -1.148 -40.775 1.00 56.19 175 VAL A C 1
ATOM 1404 O O . VAL A 1 175 ? 8.748 -1.779 -39.730 1.00 56.19 175 VAL A O 1
ATOM 1407 N N . SER A 1 176 ? 10.004 -1.300 -41.533 1.00 59.31 176 SER A N 1
ATOM 1408 C CA . SER A 1 176 ? 11.078 -2.245 -41.205 1.00 59.31 176 SER A CA 1
ATOM 1409 C C . SER A 1 176 ? 11.822 -1.903 -39.907 1.00 59.31 176 SER A C 1
ATOM 1411 O O . SER A 1 176 ? 12.347 -2.813 -39.271 1.00 59.31 176 SER A O 1
ATOM 1413 N N . ILE A 1 177 ? 11.889 -0.626 -39.513 1.00 62.03 177 ILE A N 1
ATOM 1414 C CA . ILE A 1 177 ? 12.528 -0.173 -38.263 1.00 62.03 177 ILE A CA 1
ATOM 1415 C C . ILE A 1 177 ? 11.533 -0.211 -37.093 1.00 62.03 177 ILE A C 1
ATOM 1417 O O . ILE A 1 177 ? 11.909 -0.520 -35.961 1.00 62.03 177 ILE A O 1
ATOM 1421 N N . MET A 1 178 ? 10.250 0.045 -37.359 1.00 61.38 178 MET A N 1
ATOM 1422 C CA . MET A 1 178 ? 9.214 0.067 -36.330 1.00 61.38 178 MET A CA 1
ATOM 1423 C C . MET A 1 178 ? 8.916 -1.312 -35.748 1.00 61.38 178 MET A C 1
ATOM 1425 O O . MET A 1 178 ? 8.732 -1.410 -34.542 1.00 61.38 178 MET A O 1
ATOM 1429 N N . VAL A 1 179 ? 8.894 -2.381 -36.551 1.00 64.25 179 VAL A N 1
ATOM 1430 C CA . VAL A 1 179 ? 8.581 -3.728 -36.034 1.00 64.25 179 VAL A CA 1
ATOM 1431 C C . VAL A 1 179 ? 9.604 -4.201 -34.983 1.00 64.25 179 VAL A C 1
ATOM 1433 O O . VAL A 1 179 ? 9.180 -4.562 -33.883 1.00 64.25 179 VAL A O 1
ATOM 1436 N N . PRO A 1 180 ? 10.931 -4.140 -35.225 1.00 64.25 180 PRO A N 1
ATOM 1437 C CA . PRO A 1 180 ? 11.929 -4.450 -34.202 1.00 64.25 180 PRO A CA 1
ATOM 1438 C C . PRO A 1 180 ? 11.854 -3.519 -32.991 1.00 64.25 180 PRO A C 1
ATOM 1440 O O . PRO A 1 180 ? 12.034 -3.975 -31.867 1.00 64.25 180 PRO A O 1
ATOM 1443 N N . TYR A 1 181 ? 11.567 -2.229 -33.201 1.00 65.88 181 TYR A N 1
ATOM 1444 C CA . TYR A 1 181 ? 11.463 -1.255 -32.115 1.00 65.88 181 TYR A CA 1
ATOM 1445 C C . TYR A 1 181 ? 10.257 -1.529 -31.209 1.00 65.88 181 TYR A C 1
ATOM 1447 O O . TYR A 1 181 ? 10.399 -1.568 -29.993 1.00 65.88 181 TYR A O 1
ATOM 1455 N N . LEU A 1 182 ? 9.084 -1.794 -31.785 1.00 65.38 182 LEU A N 1
ATOM 1456 C CA . LEU A 1 182 ? 7.871 -2.152 -31.049 1.00 65.38 182 LEU A CA 1
ATOM 1457 C C . LEU A 1 182 ? 8.019 -3.485 -30.319 1.00 65.38 182 LEU A C 1
ATOM 1459 O O . LEU A 1 182 ? 7.539 -3.616 -29.194 1.00 65.38 182 LEU A O 1
ATOM 1463 N N . LEU A 1 183 ? 8.707 -4.452 -30.932 1.00 68.75 183 LEU A N 1
ATOM 1464 C CA . LEU A 1 183 ? 9.050 -5.715 -30.288 1.00 68.75 183 LEU A CA 1
ATOM 1465 C C . LEU A 1 183 ? 10.029 -5.498 -29.126 1.00 68.75 183 LEU A C 1
ATOM 1467 O O . LEU A 1 183 ? 9.840 -6.071 -28.059 1.00 68.75 183 LEU A O 1
ATOM 1471 N N . ALA A 1 184 ? 11.044 -4.649 -29.300 1.00 67.19 184 ALA A N 1
ATOM 1472 C CA . ALA A 1 184 ? 11.994 -4.313 -28.246 1.00 67.19 184 ALA A CA 1
ATOM 1473 C C . ALA A 1 184 ? 11.314 -3.573 -27.088 1.00 67.19 184 ALA A C 1
ATOM 1475 O O . ALA A 1 184 ? 11.528 -3.940 -25.939 1.00 67.19 184 ALA A O 1
ATOM 1476 N N . VAL A 1 185 ? 10.452 -2.591 -27.372 1.00 64.38 185 VAL A N 1
ATOM 1477 C CA . VAL A 1 185 ? 9.650 -1.901 -26.351 1.00 64.38 185 VAL A CA 1
ATOM 1478 C C . VAL A 1 185 ? 8.726 -2.885 -25.646 1.00 64.38 185 VAL A C 1
ATOM 1480 O O . VAL A 1 185 ? 8.687 -2.891 -24.423 1.00 64.38 185 VAL A O 1
ATOM 1483 N N . PHE A 1 186 ? 8.052 -3.770 -26.383 1.00 68.81 186 PHE A N 1
ATOM 1484 C CA . PHE A 1 186 ? 7.203 -4.798 -25.790 1.00 68.81 186 PHE A CA 1
ATOM 1485 C C . PHE A 1 186 ? 7.996 -5.703 -24.840 1.00 68.81 186 PHE A C 1
ATOM 1487 O O . PHE A 1 186 ? 7.598 -5.880 -23.693 1.00 68.81 186 PHE A O 1
ATOM 1494 N N . ILE A 1 187 ? 9.141 -6.232 -25.286 1.00 70.31 187 ILE A N 1
ATOM 1495 C CA . ILE A 1 187 ? 10.010 -7.088 -24.470 1.00 70.31 187 ILE A CA 1
ATOM 1496 C C . ILE A 1 187 ? 10.527 -6.317 -23.253 1.00 70.31 187 ILE A C 1
ATOM 1498 O O . ILE A 1 187 ? 10.491 -6.847 -22.148 1.00 70.31 187 ILE A O 1
ATOM 1502 N N . LEU A 1 188 ? 10.968 -5.069 -23.419 1.00 61.12 188 LEU A N 1
ATOM 1503 C CA . LEU A 1 188 ? 11.464 -4.239 -22.321 1.00 61.12 188 LEU A CA 1
ATOM 1504 C C . LEU A 1 188 ? 10.366 -3.914 -21.309 1.00 61.12 188 LEU A C 1
ATOM 1506 O O . LEU A 1 188 ? 10.605 -4.068 -20.119 1.00 61.12 188 LEU A O 1
ATOM 1510 N N . SER A 1 189 ? 9.167 -3.528 -21.747 1.00 58.09 189 SER A N 1
ATOM 1511 C CA . SER A 1 189 ? 8.016 -3.268 -20.872 1.00 58.09 189 SER A CA 1
ATOM 1512 C C . SER A 1 189 ? 7.525 -4.537 -20.174 1.00 58.09 189 SER A C 1
ATOM 1514 O O . SER A 1 189 ? 7.146 -4.496 -19.004 1.00 58.09 189 SER A O 1
ATOM 1516 N N . PHE A 1 190 ? 7.573 -5.679 -20.858 1.00 64.94 190 PHE A N 1
ATOM 1517 C CA . PHE A 1 190 ? 7.234 -6.981 -20.296 1.00 64.94 190 PHE A CA 1
ATOM 1518 C C . PHE A 1 190 ? 8.248 -7.424 -19.232 1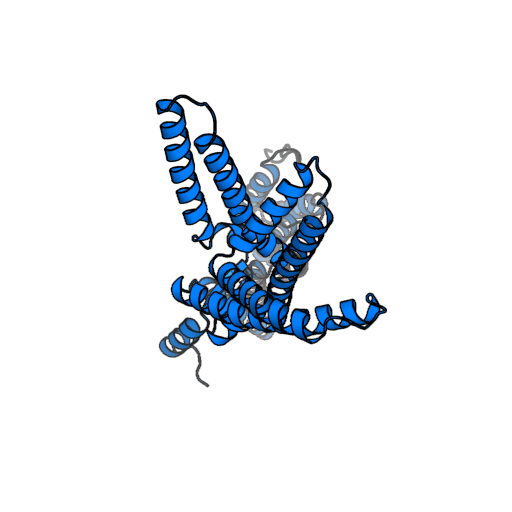.00 64.94 190 PHE A C 1
ATOM 1520 O O . PHE A 1 190 ? 7.860 -7.772 -18.117 1.00 64.94 190 PHE A O 1
ATOM 1527 N N . LEU A 1 191 ? 9.547 -7.352 -19.541 1.00 63.88 191 LEU A N 1
ATOM 1528 C CA . LEU A 1 191 ? 10.624 -7.642 -18.592 1.00 63.88 191 LEU A CA 1
ATOM 1529 C C . LEU A 1 191 ? 10.614 -6.655 -17.426 1.00 63.88 191 LEU A C 1
ATOM 1531 O O . LEU A 1 191 ? 10.817 -7.054 -16.285 1.00 63.88 191 LEU A O 1
ATOM 1535 N N . ASP A 1 192 ? 10.340 -5.380 -17.680 1.00 56.25 192 ASP A N 1
ATOM 1536 C CA . ASP A 1 192 ? 10.234 -4.373 -16.633 1.00 56.25 192 ASP A CA 1
ATOM 1537 C C . ASP A 1 192 ? 9.053 -4.628 -15.700 1.00 56.25 192 ASP A C 1
ATOM 1539 O O . ASP A 1 192 ? 9.184 -4.530 -14.487 1.00 56.25 192 ASP A O 1
ATOM 1543 N N . SER A 1 193 ? 7.922 -5.070 -16.229 1.00 56.44 193 SER A N 1
ATOM 1544 C CA . SER A 1 193 ? 6.791 -5.469 -15.389 1.00 56.44 193 SER A CA 1
ATOM 1545 C C . SER A 1 193 ? 7.075 -6.743 -14.586 1.00 56.44 193 SER A C 1
ATOM 1547 O O . SER A 1 193 ? 6.482 -6.967 -13.530 1.00 56.44 193 SER A O 1
ATOM 1549 N N . PHE A 1 194 ? 8.020 -7.560 -15.057 1.00 57.31 194 PHE A N 1
ATOM 1550 C CA . PHE A 1 194 ? 8.485 -8.761 -14.373 1.00 57.31 194 PHE A CA 1
ATOM 1551 C C . PHE A 1 194 ? 9.501 -8.453 -13.268 1.00 57.31 194 PHE A C 1
ATOM 1553 O O . PHE A 1 194 ? 9.444 -9.039 -12.188 1.00 57.31 194 PHE A O 1
ATOM 1560 N N . PHE A 1 195 ? 10.423 -7.526 -13.525 1.00 58.66 195 PHE A N 1
ATOM 1561 C CA . PHE A 1 195 ? 11.522 -7.228 -12.614 1.00 58.66 195 PHE A CA 1
ATOM 1562 C C . PHE A 1 195 ? 11.285 -5.986 -11.757 1.00 58.66 195 PHE A C 1
ATOM 1564 O O . PHE A 1 195 ? 11.953 -5.858 -10.740 1.00 58.66 195 PHE A O 1
ATOM 1571 N N . VAL A 1 196 ? 10.400 -5.056 -12.144 1.00 61.69 196 VAL A N 1
ATOM 1572 C CA . VAL A 1 196 ? 10.168 -3.703 -11.563 1.00 61.69 196 VAL A CA 1
ATOM 1573 C C . VAL A 1 196 ? 11.451 -2.842 -11.471 1.00 61.69 196 VAL A C 1
ATOM 1575 O O . VAL A 1 196 ? 11.444 -1.662 -11.111 1.00 61.69 196 VAL A O 1
ATOM 1578 N N . ILE A 1 197 ? 12.587 -3.440 -11.821 1.00 62.06 197 ILE A N 1
ATOM 1579 C CA . ILE A 1 197 ? 13.940 -2.940 -11.665 1.00 62.06 197 ILE A CA 1
ATOM 1580 C C . ILE A 1 197 ? 14.453 -2.343 -12.964 1.00 62.06 197 ILE A C 1
ATOM 1582 O O . ILE A 1 197 ? 15.228 -1.390 -12.929 1.00 62.06 197 ILE A O 1
ATOM 1586 N N . LEU A 1 198 ? 14.014 -2.863 -14.108 1.00 66.19 198 LEU A N 1
ATOM 1587 C CA . LEU A 1 198 ? 14.673 -2.607 -15.378 1.00 66.19 198 LEU A CA 1
ATOM 1588 C C . LEU A 1 198 ? 14.461 -1.168 -15.866 1.00 66.19 198 LEU A C 1
ATOM 1590 O O . LEU A 1 198 ? 15.432 -0.500 -16.199 1.00 66.19 198 LEU A O 1
ATOM 1594 N N . SER A 1 199 ? 13.232 -0.660 -15.850 1.00 67.38 199 SER A N 1
ATOM 1595 C CA . SER A 1 199 ? 12.866 0.688 -16.306 1.00 67.38 199 SER A CA 1
ATOM 1596 C C . SER A 1 199 ? 13.527 1.792 -15.488 1.00 67.38 199 SER A C 1
ATOM 1598 O O . SER A 1 199 ? 14.220 2.609 -16.096 1.00 67.38 199 SER A O 1
ATOM 1600 N N . PRO A 1 200 ? 13.435 1.814 -14.138 1.00 68.06 200 PRO A N 1
ATOM 1601 C CA . PRO A 1 200 ? 14.134 2.827 -13.352 1.00 68.06 200 PRO A CA 1
ATOM 1602 C C . PRO A 1 200 ? 15.649 2.762 -13.556 1.00 68.06 200 PRO A C 1
ATOM 1604 O O . PRO A 1 200 ? 16.304 3.799 -13.628 1.00 68.06 200 PRO A O 1
ATOM 1607 N N . SER A 1 201 ? 16.201 1.550 -13.690 1.00 66.94 201 SER A N 1
ATOM 1608 C CA . SER A 1 201 ? 17.638 1.348 -13.896 1.00 66.94 201 SER A CA 1
ATOM 1609 C C . SER A 1 201 ? 18.110 1.849 -15.256 1.00 66.94 201 SER A C 1
ATOM 1611 O O . SER A 1 201 ? 19.126 2.534 -15.336 1.00 66.94 201 SER A O 1
ATOM 1613 N N . LEU A 1 202 ? 17.377 1.526 -16.323 1.00 69.38 202 LEU A N 1
ATOM 1614 C CA . LEU A 1 202 ? 17.676 1.976 -17.681 1.00 69.38 202 LEU A CA 1
ATOM 1615 C C . LEU A 1 202 ? 17.491 3.485 -17.807 1.00 69.38 202 LEU A C 1
ATOM 1617 O O . LEU A 1 202 ? 18.360 4.152 -18.360 1.00 69.38 202 LEU A O 1
ATOM 1621 N N . LEU A 1 203 ? 16.404 4.032 -17.255 1.00 73.19 203 LEU A N 1
ATOM 1622 C CA . LEU A 1 203 ? 16.177 5.473 -17.203 1.00 73.19 203 LEU A CA 1
ATOM 1623 C C . LEU A 1 203 ? 17.347 6.169 -16.510 1.00 73.19 203 LEU A C 1
ATOM 1625 O O . LEU A 1 203 ? 17.925 7.098 -17.067 1.00 73.19 203 LEU A O 1
ATOM 1629 N N . PHE A 1 204 ? 17.745 5.678 -15.335 1.00 74.50 204 PHE A N 1
ATOM 1630 C CA . PHE A 1 204 ? 18.896 6.207 -14.617 1.00 74.50 204 PHE A CA 1
ATOM 1631 C C . PHE A 1 204 ? 20.184 6.112 -15.447 1.00 74.50 204 PHE A C 1
ATOM 1633 O O . PHE A 1 204 ? 20.909 7.095 -15.550 1.00 74.50 204 PHE A O 1
ATOM 1640 N N . ALA A 1 205 ? 20.455 4.967 -16.078 1.00 70.31 205 ALA A N 1
ATOM 1641 C CA . ALA A 1 205 ? 21.649 4.770 -16.897 1.00 70.31 205 ALA A CA 1
ATOM 1642 C C . ALA A 1 205 ? 21.708 5.732 -18.096 1.00 70.31 205 ALA A C 1
ATOM 1644 O O . ALA A 1 205 ? 22.775 6.272 -18.385 1.00 70.31 205 ALA A O 1
ATOM 1645 N N . VAL A 1 206 ? 20.577 5.991 -18.760 1.00 75.00 206 VAL A N 1
ATOM 1646 C CA . VAL A 1 206 ? 20.508 6.941 -19.882 1.00 75.00 206 VAL A CA 1
ATOM 1647 C C . VAL A 1 206 ? 20.629 8.391 -19.399 1.00 75.00 206 VAL A C 1
ATOM 1649 O O . VAL A 1 206 ? 21.336 9.186 -20.015 1.00 75.00 206 VAL A O 1
ATOM 1652 N N . LEU A 1 207 ? 20.001 8.756 -18.276 1.00 73.00 207 LEU A N 1
ATOM 1653 C CA . LEU A 1 207 ? 20.184 10.084 -17.674 1.00 73.00 207 LEU A CA 1
ATOM 1654 C C . LEU A 1 207 ? 21.634 10.303 -17.225 1.00 73.00 207 LEU A C 1
ATOM 1656 O O . LEU A 1 207 ? 22.192 11.382 -17.412 1.00 73.00 207 LEU A O 1
ATOM 1660 N N . TRP A 1 208 ? 22.268 9.266 -16.683 1.00 72.00 208 TRP A N 1
ATOM 1661 C CA . TRP A 1 208 ? 23.676 9.288 -16.313 1.00 72.00 208 TRP A CA 1
ATOM 1662 C C . TRP A 1 208 ? 24.582 9.429 -17.538 1.00 72.00 208 TRP A C 1
ATOM 1664 O O . TRP A 1 208 ? 25.500 10.247 -17.528 1.00 72.00 208 TRP A O 1
ATOM 1674 N N . SER A 1 209 ? 24.313 8.690 -18.621 1.00 71.25 209 SER A N 1
ATOM 1675 C CA . SER A 1 209 ? 25.088 8.827 -19.857 1.00 71.25 209 SER A CA 1
ATOM 1676 C C . SER A 1 209 ? 24.955 10.224 -20.457 1.00 71.25 209 SER A C 1
ATOM 1678 O O . SER A 1 209 ? 25.950 10.765 -20.927 1.00 71.25 209 SER A O 1
ATOM 1680 N N . LEU A 1 210 ? 23.762 10.826 -20.385 1.00 72.75 210 LEU A N 1
ATOM 1681 C CA . LEU A 1 210 ? 23.529 12.214 -20.791 1.00 72.75 210 LEU A CA 1
ATOM 1682 C C . LEU A 1 210 ? 24.352 13.201 -19.959 1.00 72.75 210 LEU A C 1
ATOM 1684 O O . LEU A 1 210 ? 24.933 14.125 -20.518 1.00 72.75 210 LEU A O 1
ATOM 1688 N N . LEU A 1 211 ? 24.420 12.996 -18.641 1.00 72.56 211 LEU A N 1
ATOM 1689 C CA . LEU A 1 211 ? 25.165 13.862 -17.726 1.00 72.56 211 LEU A CA 1
ATOM 1690 C C . LEU A 1 211 ? 26.684 13.796 -17.959 1.00 72.56 211 LEU A C 1
ATOM 1692 O O . LEU A 1 211 ? 27.368 14.809 -17.849 1.00 72.56 211 LEU A O 1
ATOM 1696 N N . VAL A 1 212 ? 27.212 12.606 -18.259 1.00 71.19 212 VAL A N 1
ATOM 1697 C CA . VAL A 1 212 ? 28.660 12.360 -18.410 1.00 71.19 212 VAL A CA 1
ATOM 1698 C C . VAL A 1 212 ? 29.141 12.557 -19.857 1.00 71.19 212 VAL A C 1
ATOM 1700 O O . VAL A 1 212 ? 30.334 12.737 -20.102 1.00 71.19 212 VAL A O 1
ATOM 1703 N N . SER A 1 213 ? 28.230 12.548 -20.831 1.00 71.88 213 SER A N 1
ATOM 1704 C CA . SER A 1 213 ? 28.529 12.769 -22.245 1.00 71.88 213 SER A CA 1
ATOM 1705 C C . SER A 1 213 ? 29.045 14.191 -22.497 1.00 71.88 213 SER A C 1
ATOM 1707 O O . SER A 1 213 ? 28.286 15.155 -22.468 1.00 71.88 213 SER A O 1
ATOM 1709 N N . THR A 1 214 ? 30.323 14.317 -22.853 1.00 65.81 214 THR A N 1
ATOM 1710 C CA . THR A 1 214 ? 30.949 15.587 -23.268 1.00 65.81 214 THR A CA 1
ATOM 1711 C C . THR A 1 214 ? 30.907 15.831 -24.786 1.00 65.81 214 THR A C 1
ATOM 1713 O O . THR A 1 214 ? 31.432 16.838 -25.256 1.00 65.81 214 THR A O 1
ATOM 1716 N N . GLY A 1 215 ? 30.303 14.923 -25.570 1.00 62.03 215 GLY A N 1
ATOM 1717 C CA . GLY A 1 215 ? 30.326 14.942 -27.040 1.00 62.03 215 GLY A CA 1
ATOM 1718 C C . GLY A 1 215 ? 28.977 15.229 -27.732 1.00 62.03 215 GLY A C 1
ATOM 1719 O O . GLY A 1 215 ? 27.937 15.282 -27.076 1.00 62.03 215 GLY A O 1
ATOM 1720 N N . PRO A 1 216 ? 28.958 15.378 -29.076 1.00 60.22 216 PRO A N 1
ATOM 1721 C CA . PRO A 1 216 ? 27.798 15.882 -29.824 1.00 60.22 216 PRO A CA 1
ATOM 1722 C C . PRO A 1 216 ? 26.589 14.957 -30.108 1.00 60.22 216 PRO A C 1
ATOM 1724 O O . PRO A 1 216 ? 25.662 15.467 -30.734 1.00 60.22 216 PRO A O 1
ATOM 1727 N N . PRO A 1 217 ? 26.466 13.669 -29.712 1.00 58.66 217 PRO A N 1
ATOM 1728 C CA . PRO A 1 217 ? 25.265 12.898 -30.045 1.00 58.66 217 PRO A CA 1
ATOM 1729 C C . PRO A 1 217 ? 24.224 12.918 -28.910 1.00 58.66 217 PRO A C 1
ATOM 1731 O O . PRO A 1 217 ? 23.673 11.879 -28.546 1.00 58.66 217 PRO A O 1
ATOM 1734 N N . TRP A 1 218 ? 23.926 14.091 -28.341 1.00 64.94 218 TRP A N 1
ATOM 1735 C CA . TRP A 1 218 ? 22.922 14.218 -27.274 1.00 64.94 218 TRP A CA 1
ATOM 1736 C C . TRP A 1 218 ? 21.504 13.892 -27.767 1.00 64.94 218 TRP A C 1
ATOM 1738 O O . TRP A 1 218 ? 20.709 13.367 -26.998 1.00 64.94 218 TRP A O 1
ATOM 1748 N N . TYR A 1 219 ? 21.197 14.100 -29.054 1.00 66.31 219 TYR A N 1
ATOM 1749 C CA . TYR A 1 219 ? 19.842 13.926 -29.597 1.00 66.31 219 TYR A CA 1
ATOM 1750 C C . TYR A 1 219 ? 19.293 12.489 -29.478 1.00 66.31 219 TYR A C 1
ATOM 1752 O O . TYR A 1 219 ? 18.137 12.283 -29.115 1.00 66.31 219 TYR A O 1
ATOM 1760 N N . GLY A 1 220 ? 20.120 11.469 -29.739 1.00 68.44 220 GLY A N 1
ATOM 1761 C CA . GLY A 1 220 ? 19.695 10.067 -29.601 1.00 68.44 220 GLY A CA 1
ATOM 1762 C C . GLY A 1 220 ? 19.502 9.651 -28.140 1.00 68.44 220 GLY A C 1
ATOM 1763 O O . GLY A 1 220 ? 18.594 8.885 -27.808 1.00 68.44 220 GLY A O 1
ATOM 1764 N N . GLN A 1 221 ? 20.331 10.196 -27.249 1.00 70.69 221 GLN A N 1
ATOM 1765 C CA . GLN A 1 221 ? 20.267 9.911 -25.819 1.00 70.69 221 GLN A CA 1
ATOM 1766 C C . GLN A 1 221 ? 19.087 10.632 -25.149 1.00 70.69 221 GLN A C 1
ATOM 1768 O O . GLN A 1 221 ? 18.400 10.026 -24.330 1.00 70.69 221 GLN A O 1
ATOM 1773 N N . THR A 1 222 ? 18.783 11.878 -25.532 1.00 71.69 222 THR A N 1
ATOM 1774 C CA . THR A 1 222 ? 17.624 12.624 -25.012 1.00 71.69 222 THR A CA 1
ATOM 1775 C C . THR A 1 222 ? 16.310 11.991 -25.448 1.00 71.69 222 THR A C 1
ATOM 1777 O O . THR A 1 222 ? 15.412 11.842 -24.622 1.00 71.69 222 THR A O 1
ATOM 1780 N N . ALA A 1 223 ? 16.205 11.543 -26.704 1.00 69.31 223 ALA A N 1
ATOM 1781 C CA . ALA A 1 223 ? 15.035 10.810 -27.182 1.00 69.31 223 ALA A CA 1
ATOM 1782 C C . ALA A 1 223 ? 14.839 9.494 -26.410 1.00 69.31 223 ALA A C 1
ATOM 1784 O O . ALA A 1 223 ? 13.733 9.196 -25.959 1.00 69.31 223 ALA A O 1
ATOM 1785 N N . SER A 1 224 ? 15.920 8.742 -26.182 1.00 71.69 224 SER A N 1
ATOM 1786 C CA . SER A 1 224 ? 15.878 7.503 -25.393 1.00 71.69 224 SER A CA 1
ATOM 1787 C C . SER A 1 224 ? 15.459 7.763 -23.942 1.00 71.69 224 SER A C 1
ATOM 1789 O O . SER A 1 224 ? 14.613 7.046 -23.409 1.00 71.69 224 SER A O 1
ATOM 1791 N N . ALA A 1 225 ? 15.987 8.820 -23.315 1.00 73.38 225 ALA A N 1
ATOM 1792 C CA . ALA A 1 225 ? 15.610 9.225 -21.962 1.00 73.38 225 ALA A CA 1
ATOM 1793 C C . ALA A 1 225 ? 14.133 9.621 -21.880 1.00 73.38 225 ALA A C 1
ATOM 1795 O O . ALA A 1 225 ? 13.444 9.210 -20.951 1.00 73.38 225 ALA A O 1
ATOM 1796 N N . ALA A 1 226 ? 13.636 10.381 -22.860 1.00 74.50 226 ALA A N 1
ATOM 1797 C CA . ALA A 1 226 ? 12.242 10.802 -22.912 1.00 74.50 226 ALA A CA 1
ATOM 1798 C C . ALA A 1 226 ? 11.290 9.605 -23.047 1.00 74.50 226 ALA A C 1
ATOM 1800 O O . ALA A 1 226 ? 10.294 9.536 -22.329 1.00 74.50 226 ALA A O 1
ATOM 1801 N N . VAL A 1 227 ? 11.617 8.632 -23.907 1.00 74.94 227 VAL A N 1
ATOM 1802 C CA . VAL A 1 227 ? 10.822 7.403 -24.058 1.00 74.94 227 VAL A CA 1
ATOM 1803 C C . VAL A 1 227 ? 10.834 6.584 -22.768 1.00 74.94 227 VAL A C 1
ATOM 1805 O O . VAL A 1 227 ? 9.774 6.175 -22.301 1.00 74.94 227 VAL A O 1
ATOM 1808 N N . LEU A 1 228 ? 12.000 6.377 -22.151 1.00 77.50 228 LEU A N 1
ATOM 1809 C CA . LEU A 1 228 ? 12.099 5.631 -20.892 1.00 77.50 228 LEU A CA 1
ATOM 1810 C C . LEU A 1 228 ? 11.365 6.334 -19.747 1.00 77.50 228 LEU A C 1
ATOM 1812 O O . LEU A 1 228 ? 10.682 5.673 -18.969 1.00 77.50 228 LEU A O 1
ATOM 1816 N N . LEU A 1 229 ? 11.452 7.664 -19.665 1.00 80.31 229 LEU A N 1
ATOM 1817 C CA . LEU A 1 229 ? 10.723 8.453 -18.677 1.00 80.31 229 LEU A CA 1
ATOM 1818 C C . LEU A 1 229 ? 9.214 8.327 -18.892 1.00 80.31 229 LEU A C 1
ATOM 1820 O O . LEU A 1 229 ? 8.477 8.123 -17.933 1.00 80.31 229 LEU A O 1
ATOM 1824 N N . PHE A 1 230 ? 8.756 8.402 -20.142 1.00 80.38 230 PHE A N 1
ATOM 1825 C CA . PHE A 1 230 ? 7.350 8.215 -20.483 1.00 80.38 230 PHE A CA 1
ATOM 1826 C C . PHE A 1 230 ? 6.852 6.816 -20.096 1.00 80.38 230 PHE A C 1
ATOM 1828 O O . PHE A 1 230 ? 5.812 6.695 -19.448 1.00 80.38 230 PHE A O 1
ATOM 1835 N N . LEU A 1 231 ? 7.597 5.759 -20.432 1.00 78.38 231 LEU A N 1
ATOM 1836 C CA . LEU A 1 231 ? 7.254 4.381 -20.061 1.00 78.38 231 LEU A CA 1
ATOM 1837 C C . LEU A 1 231 ? 7.235 4.193 -18.538 1.00 78.38 231 LEU A C 1
ATOM 1839 O O . LEU A 1 231 ? 6.299 3.606 -17.999 1.00 78.38 231 LEU A O 1
ATOM 1843 N N . PHE A 1 232 ? 8.222 4.751 -17.833 1.00 82.81 232 PHE A N 1
ATOM 1844 C CA . PHE A 1 232 ? 8.269 4.724 -16.375 1.00 82.81 232 PHE A CA 1
ATOM 1845 C C . PHE A 1 232 ? 7.045 5.416 -15.764 1.00 82.81 232 PHE A C 1
ATOM 1847 O O . PHE A 1 232 ? 6.306 4.799 -14.997 1.00 82.81 232 PHE A O 1
ATOM 1854 N N . LEU A 1 233 ? 6.794 6.678 -16.126 1.00 85.88 233 LEU A N 1
ATOM 1855 C CA . LEU A 1 233 ? 5.699 7.469 -15.563 1.00 85.88 233 LEU A CA 1
ATOM 1856 C C . LEU A 1 233 ? 4.327 6.884 -15.905 1.00 85.88 233 LEU A C 1
ATOM 1858 O O . LEU A 1 233 ? 3.463 6.835 -15.032 1.00 85.88 233 LEU A O 1
ATOM 1862 N N . SER A 1 234 ? 4.128 6.402 -17.134 1.00 84.38 234 SER A N 1
ATOM 1863 C CA . SER A 1 234 ? 2.868 5.768 -17.543 1.00 84.38 234 SER A CA 1
ATOM 1864 C C . SER A 1 234 ? 2.603 4.465 -16.785 1.00 84.38 234 SER A C 1
ATOM 1866 O O . SER A 1 234 ? 1.478 4.257 -16.333 1.00 84.38 234 SER A O 1
ATOM 1868 N N . GLY A 1 235 ? 3.624 3.634 -16.548 1.00 85.44 235 GLY A N 1
ATOM 1869 C CA . GLY A 1 235 ? 3.497 2.427 -15.725 1.00 85.44 235 GLY A CA 1
ATOM 1870 C C . GLY A 1 235 ? 3.146 2.727 -14.262 1.00 85.44 235 GLY A C 1
ATOM 1871 O O . GLY A 1 235 ? 2.291 2.053 -13.671 1.00 85.44 235 GLY A O 1
ATOM 1872 N N . GLN A 1 236 ? 3.747 3.775 -13.679 1.00 88.62 236 GLN A N 1
ATOM 1873 C CA . GLN A 1 236 ? 3.386 4.211 -12.326 1.00 88.62 236 GLN A CA 1
ATOM 1874 C C . GLN A 1 236 ? 1.961 4.771 -12.285 1.00 88.62 236 GLN A C 1
ATOM 1876 O O . GLN A 1 236 ? 1.177 4.363 -11.431 1.00 88.62 236 GLN A O 1
ATOM 1881 N N . ALA A 1 237 ? 1.603 5.648 -13.227 1.00 90.38 237 ALA A N 1
ATOM 1882 C CA . ALA A 1 237 ? 0.272 6.239 -13.314 1.00 90.38 237 ALA A CA 1
ATOM 1883 C C . ALA A 1 237 ? -0.813 5.165 -13.478 1.00 90.38 237 ALA A C 1
ATOM 1885 O O . ALA A 1 237 ? -1.781 5.171 -12.723 1.00 90.38 237 ALA A O 1
ATOM 1886 N N . TYR A 1 238 ? -0.617 4.201 -14.389 1.00 92.75 238 TYR A N 1
ATOM 1887 C CA . TYR A 1 238 ? -1.501 3.043 -14.564 1.00 92.75 238 TYR A CA 1
ATOM 1888 C C . TYR A 1 238 ? -1.769 2.352 -13.229 1.00 92.75 238 TYR A C 1
ATOM 1890 O O . TYR A 1 238 ? -2.918 2.190 -12.821 1.00 92.75 238 TYR A O 1
ATOM 1898 N N . SER A 1 239 ? -0.705 1.995 -12.514 1.00 91.62 239 SER A N 1
ATOM 1899 C CA . SER A 1 239 ? -0.846 1.254 -11.267 1.00 91.62 239 SER A CA 1
ATOM 1900 C C . SER A 1 239 ? -1.545 2.083 -10.188 1.00 91.62 239 SER A C 1
ATOM 1902 O O . SER A 1 239 ? -2.443 1.573 -9.525 1.00 91.62 239 SER A O 1
ATOM 1904 N N . MET A 1 240 ? -1.189 3.366 -10.053 1.00 94.38 240 MET A N 1
ATOM 1905 C CA . MET A 1 240 ? -1.824 4.275 -9.097 1.00 94.38 240 MET A CA 1
ATOM 1906 C C . MET A 1 240 ? -3.324 4.408 -9.363 1.00 94.38 240 MET A C 1
ATOM 1908 O O . MET A 1 240 ? -4.109 4.164 -8.453 1.00 94.38 240 MET A O 1
ATOM 1912 N N . PHE A 1 241 ? -3.729 4.729 -10.598 1.00 95.31 241 PHE A N 1
ATOM 1913 C CA . PHE A 1 241 ? -5.137 4.952 -10.937 1.00 95.31 241 PHE A CA 1
ATOM 1914 C C . PHE A 1 241 ? -6.007 3.726 -10.652 1.00 95.31 241 PHE A C 1
ATOM 1916 O O . PHE A 1 241 ? -7.095 3.861 -10.089 1.00 95.31 241 PHE A O 1
ATOM 1923 N N . PHE A 1 242 ? -5.528 2.529 -10.996 1.00 95.12 242 PHE A N 1
ATOM 1924 C CA . PHE A 1 242 ? -6.275 1.300 -10.742 1.00 95.12 242 PHE A CA 1
ATOM 1925 C C . PHE A 1 242 ? -6.296 0.911 -9.259 1.00 95.12 242 PHE A C 1
ATOM 1927 O O . PHE A 1 242 ? -7.349 0.515 -8.757 1.00 95.12 242 PHE A O 1
ATOM 1934 N N . GLU A 1 243 ? -5.182 1.054 -8.533 1.00 93.69 243 GLU A N 1
ATOM 1935 C CA . GLU A 1 243 ? -5.140 0.779 -7.088 1.00 93.69 243 GLU A CA 1
ATOM 1936 C C . GLU A 1 243 ? -6.031 1.739 -6.283 1.00 93.69 243 GLU A C 1
ATOM 1938 O O . GLU A 1 243 ? -6.583 1.338 -5.264 1.00 93.69 243 GLU A O 1
ATOM 1943 N N . THR A 1 244 ? -6.231 2.969 -6.765 1.00 95.94 244 THR A N 1
ATOM 1944 C CA . THR A 1 244 ? -7.095 3.980 -6.127 1.00 95.94 244 THR A CA 1
ATOM 1945 C C . THR A 1 244 ? -8.549 3.926 -6.595 1.00 95.94 244 THR A C 1
ATOM 1947 O O . THR A 1 244 ? -9.381 4.709 -6.144 1.00 95.94 244 THR A O 1
ATOM 1950 N N . SER A 1 245 ? -8.862 3.056 -7.557 1.00 94.88 245 SER A N 1
ATOM 1951 C CA . SER A 1 245 ? -10.216 2.912 -8.090 1.00 94.88 245 SER A CA 1
ATOM 1952 C C . SER A 1 245 ? -11.099 2.071 -7.162 1.00 94.88 245 SER A C 1
ATOM 1954 O O . SER A 1 245 ? -10.616 1.395 -6.253 1.00 94.88 245 SER A O 1
ATOM 1956 N N . SER A 1 246 ? -12.401 2.026 -7.448 1.00 91.56 246 SER A N 1
ATOM 1957 C CA . SER A 1 246 ? -13.339 1.120 -6.769 1.00 91.56 246 SER A CA 1
ATOM 1958 C C . SER A 1 246 ? -12.982 -0.365 -6.927 1.00 91.56 246 SER A C 1
ATOM 1960 O O . SER A 1 246 ? -13.439 -1.187 -6.135 1.00 91.56 246 SER A O 1
ATOM 1962 N N . LEU A 1 247 ? -12.149 -0.724 -7.914 1.00 90.50 247 LEU A N 1
ATOM 1963 C CA . LEU A 1 247 ? -11.645 -2.088 -8.085 1.00 90.50 247 LEU A CA 1
ATOM 1964 C C . LEU A 1 247 ? -10.559 -2.443 -7.064 1.00 90.50 247 LEU A C 1
ATOM 1966 O O . LEU A 1 247 ? -10.328 -3.632 -6.838 1.00 90.50 247 LEU A O 1
ATOM 1970 N N . GLN A 1 248 ? -9.894 -1.440 -6.470 1.00 94.06 248 GLN A N 1
ATOM 1971 C CA . GLN A 1 248 ? -8.790 -1.609 -5.517 1.00 94.06 248 GLN A CA 1
ATOM 1972 C C . GLN A 1 248 ? -7.668 -2.512 -6.053 1.00 94.06 248 GLN A C 1
ATOM 1974 O O . GLN A 1 248 ? -6.967 -3.186 -5.304 1.00 94.06 248 GLN A O 1
ATOM 1979 N N . ALA A 1 249 ? -7.525 -2.623 -7.370 1.00 94.38 249 ALA A N 1
ATOM 1980 C CA . ALA A 1 249 ? -6.646 -3.599 -7.985 1.00 94.38 249 ALA A CA 1
ATOM 1981 C C . ALA A 1 249 ? -6.368 -3.214 -9.432 1.00 94.38 249 ALA A C 1
ATOM 1983 O O . ALA A 1 249 ? -7.258 -2.773 -10.158 1.00 94.38 249 ALA A O 1
ATOM 1984 N N . THR A 1 250 ? -5.134 -3.448 -9.865 1.00 94.50 250 THR A N 1
ATOM 1985 C CA . THR A 1 250 ? -4.794 -3.470 -11.286 1.00 94.50 250 THR A CA 1
ATOM 1986 C C . THR A 1 250 ? -5.506 -4.638 -11.980 1.00 94.50 250 THR A C 1
ATOM 1988 O O . THR A 1 250 ? -5.781 -5.646 -11.324 1.00 94.50 250 THR A O 1
ATOM 1991 N N . PRO A 1 251 ? -5.820 -4.546 -13.283 1.00 95.06 251 PRO A N 1
ATOM 1992 C CA . PRO A 1 251 ? -6.475 -5.610 -14.044 1.00 95.06 251 PRO A CA 1
ATOM 1993 C C . PRO A 1 251 ? -5.923 -7.025 -13.794 1.00 95.06 251 PRO A C 1
ATOM 1995 O O . PRO A 1 251 ? -6.700 -7.952 -13.561 1.00 95.06 251 PRO A O 1
ATOM 1998 N N . GLY A 1 252 ? -4.599 -7.200 -13.760 1.00 93.00 252 GLY A N 1
ATOM 1999 C CA . GLY A 1 252 ? -3.954 -8.482 -13.465 1.00 93.00 252 GLY A CA 1
ATOM 2000 C C . GLY A 1 252 ? -4.194 -8.968 -12.033 1.00 93.00 252 GLY A C 1
ATOM 2001 O O . GLY A 1 252 ? -4.510 -10.141 -11.813 1.00 93.00 252 GLY A O 1
ATOM 2002 N N . LYS A 1 253 ? -4.114 -8.069 -11.044 1.00 92.75 253 LYS A N 1
ATOM 2003 C CA . LYS A 1 253 ? -4.448 -8.369 -9.638 1.00 92.75 253 LYS A CA 1
ATOM 2004 C C . LYS A 1 253 ? -5.922 -8.719 -9.478 1.00 92.75 253 LYS A C 1
ATOM 2006 O O . LYS A 1 253 ? -6.238 -9.737 -8.865 1.00 92.75 253 LYS A O 1
ATOM 2011 N N . PHE A 1 254 ? -6.799 -7.925 -10.081 1.00 93.31 254 PHE A N 1
ATOM 2012 C CA . PHE A 1 254 ? -8.242 -8.119 -10.060 1.00 93.31 254 PHE A CA 1
ATOM 2013 C C . PHE A 1 254 ? -8.620 -9.492 -10.622 1.00 93.31 254 PHE A C 1
ATOM 2015 O O . PHE A 1 254 ? -9.348 -10.246 -9.976 1.00 93.31 254 PHE A O 1
ATOM 2022 N N . TYR A 1 255 ? -8.042 -9.871 -11.768 1.00 94.25 255 TYR A N 1
ATOM 2023 C CA . TYR A 1 255 ? -8.266 -11.176 -12.391 1.00 94.25 255 TYR A CA 1
ATOM 2024 C C . TYR A 1 255 ? -7.917 -12.348 -11.458 1.00 94.25 255 TYR A C 1
ATOM 2026 O O . TYR A 1 255 ? -8.637 -13.348 -11.396 1.00 94.25 255 TYR A O 1
ATOM 2034 N N . LEU A 1 256 ? -6.852 -12.214 -10.661 1.00 92.69 256 LEU A N 1
ATOM 2035 C CA . LEU A 1 256 ? -6.437 -13.221 -9.679 1.00 92.69 256 LEU A CA 1
ATOM 2036 C C . LEU A 1 256 ? -7.157 -13.119 -8.325 1.00 92.69 256 LEU A C 1
ATOM 2038 O O . LEU A 1 256 ? -6.871 -13.913 -7.426 1.00 92.69 256 LEU A O 1
ATOM 2042 N N . GLY A 1 257 ? -8.115 -12.198 -8.180 1.00 91.50 257 GLY A N 1
ATOM 2043 C CA . GLY A 1 257 ? -8.839 -11.958 -6.931 1.00 91.50 257 GLY A CA 1
ATOM 2044 C C . GLY A 1 257 ? -7.982 -11.299 -5.852 1.00 91.50 257 GLY A C 1
ATOM 2045 O O . GLY A 1 257 ? -8.246 -11.490 -4.667 1.00 91.50 257 GLY A O 1
ATOM 2046 N N . LEU A 1 258 ? -6.939 -10.572 -6.249 1.00 91.62 258 LEU A N 1
ATOM 2047 C CA . LEU A 1 258 ? -6.096 -9.807 -5.343 1.00 91.62 258 LEU A CA 1
ATOM 2048 C C . LEU A 1 258 ? -6.632 -8.384 -5.209 1.00 91.62 258 LEU A C 1
ATOM 2050 O O . LEU A 1 258 ? -7.064 -7.793 -6.199 1.00 91.62 258 LEU A O 1
ATOM 2054 N N . ARG A 1 259 ? -6.543 -7.821 -4.005 1.00 92.56 259 ARG A N 1
ATOM 2055 C CA . ARG A 1 259 ? -6.866 -6.414 -3.743 1.00 92.56 259 ARG A CA 1
ATOM 2056 C C . ARG A 1 259 ? -5.733 -5.714 -3.026 1.00 92.56 259 ARG A C 1
ATOM 2058 O O . ARG A 1 259 ? -4.961 -6.330 -2.296 1.00 92.56 259 ARG A O 1
ATOM 2065 N N . VAL A 1 260 ? -5.637 -4.423 -3.285 1.00 92.31 260 VAL A N 1
ATOM 2066 C CA . VAL A 1 260 ? -4.741 -3.478 -2.649 1.00 92.31 260 VAL A CA 1
ATOM 2067 C C . VAL A 1 260 ? -5.590 -2.571 -1.782 1.00 92.31 260 VAL A C 1
ATOM 2069 O O . VAL A 1 260 ? -6.392 -1.795 -2.290 1.00 92.31 260 VAL A O 1
ATOM 2072 N N . THR A 1 261 ? -5.381 -2.651 -0.482 1.00 90.56 261 THR A N 1
ATOM 2073 C CA . THR A 1 261 ? -6.076 -1.805 0.483 1.00 90.56 261 THR A CA 1
ATOM 2074 C C . THR A 1 261 ? -5.080 -1.188 1.433 1.00 90.56 261 THR A C 1
ATOM 2076 O O . THR A 1 261 ? -3.933 -1.640 1.520 1.00 90.56 261 THR A O 1
ATOM 2079 N N . ASP A 1 262 ? -5.495 -0.154 2.146 1.00 91.00 262 ASP A N 1
ATOM 2080 C CA . ASP A 1 262 ? -4.716 0.304 3.283 1.00 91.00 262 ASP A CA 1
ATOM 2081 C C . ASP A 1 262 ? -4.833 -0.666 4.478 1.00 91.00 262 ASP A C 1
ATOM 2083 O O . ASP A 1 262 ? -5.468 -1.725 4.395 1.00 91.00 262 ASP A O 1
ATOM 2087 N N . ASN A 1 263 ? -4.162 -0.339 5.581 1.00 82.88 263 ASN A N 1
ATOM 2088 C CA . ASN A 1 263 ? -4.209 -1.108 6.826 1.00 82.88 263 ASN A CA 1
ATOM 2089 C C . ASN A 1 263 ? -5.619 -1.161 7.444 1.00 82.88 263 ASN A C 1
ATOM 2091 O O . ASN A 1 263 ? -5.877 -2.020 8.281 1.00 82.88 263 ASN A O 1
ATOM 2095 N N . GLU A 1 264 ? -6.516 -0.265 7.033 1.00 77.88 264 GLU A N 1
ATOM 2096 C CA . GLU A 1 264 ? -7.917 -0.222 7.453 1.00 77.88 264 GLU A CA 1
ATOM 2097 C C . GLU A 1 264 ? -8.836 -0.962 6.464 1.00 77.88 264 GLU A C 1
ATOM 2099 O O . GLU A 1 264 ? -10.052 -0.953 6.634 1.00 77.88 264 GLU A O 1
ATOM 2104 N N . GLY A 1 265 ? -8.272 -1.608 5.432 1.00 80.62 265 GLY A N 1
ATOM 2105 C CA . GLY A 1 265 ? -9.014 -2.319 4.383 1.00 80.62 265 GLY A CA 1
ATOM 2106 C C . GLY A 1 265 ? -9.711 -1.411 3.377 1.00 80.62 265 GLY A C 1
ATOM 2107 O O . GLY A 1 265 ? -10.489 -1.891 2.550 1.00 80.62 265 GLY A O 1
ATOM 2108 N N . GLU A 1 266 ? -9.413 -0.118 3.407 1.00 86.88 266 GLU A N 1
ATOM 2109 C CA . GLU A 1 266 ? -10.022 0.874 2.540 1.00 86.88 266 GLU A CA 1
ATOM 2110 C C . GLU A 1 266 ? -9.269 1.046 1.227 1.00 86.88 266 GLU A C 1
ATOM 2112 O O . GLU A 1 266 ? -8.161 0.540 1.019 1.00 86.88 266 GLU A O 1
ATOM 2117 N N . ILE A 1 267 ? -9.907 1.769 0.303 1.00 91.69 267 ILE A N 1
ATOM 2118 C CA . ILE A 1 267 ? -9.272 2.186 -0.945 1.00 91.69 267 ILE A CA 1
ATOM 2119 C C . ILE A 1 267 ? -8.047 3.039 -0.599 1.00 91.69 267 ILE A C 1
ATOM 2121 O O . ILE A 1 267 ? -8.138 4.027 0.129 1.00 91.69 267 ILE A O 1
ATOM 2125 N N . VAL A 1 268 ? -6.892 2.680 -1.159 1.00 92.94 268 VAL A N 1
ATOM 2126 C CA . VAL A 1 268 ? -5.663 3.452 -0.962 1.00 92.94 268 VAL A CA 1
ATOM 2127 C C . VAL A 1 268 ? -5.817 4.823 -1.621 1.00 92.94 268 VAL A C 1
ATOM 2129 O O . VAL A 1 268 ? -6.196 4.920 -2.786 1.00 92.94 268 VAL A O 1
ATOM 2132 N N . SER A 1 269 ? -5.497 5.896 -0.894 1.00 94.81 269 SER A N 1
ATOM 2133 C CA . SER A 1 269 ? -5.532 7.250 -1.457 1.00 94.81 269 SER A CA 1
ATOM 2134 C C . SER A 1 269 ? -4.479 7.437 -2.556 1.00 94.81 269 SER A C 1
ATOM 2136 O O . SER A 1 269 ? -3.412 6.819 -2.522 1.00 94.81 269 SER A O 1
ATOM 2138 N N . LEU A 1 270 ? -4.738 8.338 -3.512 1.00 95.19 270 LEU A N 1
ATOM 2139 C CA . LEU A 1 270 ? -3.835 8.587 -4.647 1.00 95.19 270 LEU A CA 1
ATOM 2140 C C . LEU A 1 270 ? -2.408 8.922 -4.205 1.00 95.19 270 LEU A C 1
ATOM 2142 O O . LEU A 1 270 ? -1.442 8.408 -4.765 1.00 95.19 270 LEU A O 1
ATOM 2146 N N . PHE A 1 271 ? -2.274 9.725 -3.150 1.00 93.81 271 PHE A N 1
ATOM 2147 C CA . PHE A 1 271 ? -0.976 10.080 -2.588 1.00 93.81 271 PHE A CA 1
ATOM 2148 C C . PHE A 1 271 ? -0.247 8.871 -1.976 1.00 93.81 271 PHE A C 1
ATOM 2150 O O . PHE A 1 271 ? 0.932 8.657 -2.264 1.00 93.81 271 PHE A O 1
ATOM 2157 N N . LYS A 1 272 ? -0.947 8.034 -1.191 1.00 92.31 272 LYS A N 1
ATOM 2158 C CA . LYS A 1 272 ? -0.373 6.803 -0.614 1.00 92.31 272 LYS A CA 1
ATOM 2159 C C . LYS A 1 272 ? 0.055 5.824 -1.712 1.00 92.31 272 LYS A C 1
ATOM 2161 O O . LYS A 1 272 ? 1.158 5.279 -1.649 1.00 92.31 272 LYS A O 1
ATOM 2166 N N . ALA A 1 273 ? -0.778 5.638 -2.739 1.00 92.94 273 ALA A N 1
ATOM 2167 C CA . ALA A 1 273 ? -0.453 4.808 -3.897 1.00 92.94 273 ALA A CA 1
ATOM 2168 C C . ALA A 1 273 ? 0.782 5.350 -4.635 1.00 92.94 273 ALA A C 1
ATOM 2170 O O . ALA A 1 273 ? 1.695 4.590 -4.960 1.00 92.94 273 ALA A O 1
ATOM 2171 N N . GLY A 1 274 ? 0.869 6.670 -4.819 1.00 93.06 274 GLY A N 1
ATOM 2172 C CA . GLY A 1 274 ? 2.026 7.315 -5.431 1.00 93.06 274 GLY A CA 1
ATOM 2173 C C . GLY A 1 274 ? 3.324 7.083 -4.672 1.00 93.06 274 GLY A C 1
ATOM 2174 O O . GLY A 1 274 ? 4.319 6.656 -5.264 1.00 93.06 274 GLY A O 1
ATOM 2175 N N . TRP A 1 275 ? 3.302 7.263 -3.351 1.00 92.75 275 TRP A N 1
ATOM 2176 C CA . TRP A 1 275 ? 4.468 7.008 -2.508 1.00 92.75 275 TRP A CA 1
ATOM 2177 C C . TRP A 1 275 ? 4.892 5.539 -2.548 1.00 92.75 275 TRP A C 1
ATOM 2179 O O . TRP A 1 275 ? 6.072 5.229 -2.687 1.00 92.75 275 TRP A O 1
ATOM 2189 N N . ARG A 1 276 ? 3.929 4.614 -2.524 1.00 87.81 276 ARG A N 1
ATOM 2190 C CA . ARG A 1 276 ? 4.187 3.176 -2.648 1.00 87.81 276 ARG A CA 1
ATOM 2191 C C . ARG A 1 276 ? 4.926 2.825 -3.931 1.00 87.81 276 ARG A C 1
ATOM 2193 O O . ARG A 1 276 ? 5.860 2.025 -3.908 1.00 87.81 276 ARG A O 1
ATOM 2200 N N . HIS A 1 277 ? 4.499 3.408 -5.038 1.00 87.56 277 HIS A N 1
ATOM 2201 C CA . HIS A 1 277 ? 5.081 3.197 -6.354 1.00 87.56 277 HIS A CA 1
ATOM 2202 C C . HIS A 1 277 ? 6.467 3.839 -6.498 1.00 87.56 277 HIS A C 1
ATOM 2204 O O . HIS A 1 277 ? 7.387 3.202 -7.011 1.00 87.56 277 HIS A O 1
ATOM 2210 N N . LEU A 1 278 ? 6.664 5.030 -5.929 1.00 87.00 278 LEU A N 1
ATOM 2211 C CA . LEU A 1 278 ? 7.976 5.672 -5.846 1.00 87.00 278 LEU A CA 1
ATOM 2212 C C . LEU A 1 278 ? 8.963 4.854 -4.997 1.00 87.00 278 LEU A C 1
ATOM 2214 O O . LEU A 1 278 ? 10.087 4.598 -5.423 1.00 87.00 278 LEU A O 1
ATOM 2218 N N . LEU A 1 279 ? 8.534 4.376 -3.825 1.00 85.44 279 LEU A N 1
ATOM 2219 C CA . LEU A 1 279 ? 9.359 3.547 -2.942 1.00 85.44 279 LEU A CA 1
ATOM 2220 C C . LEU A 1 279 ? 9.746 2.210 -3.587 1.00 85.44 279 LEU A C 1
ATOM 2222 O O . LEU A 1 279 ? 10.833 1.703 -3.318 1.00 85.44 279 LEU A O 1
ATOM 2226 N N . LYS A 1 280 ? 8.901 1.645 -4.461 1.00 82.25 280 LYS A N 1
ATOM 2227 C CA . LYS A 1 280 ? 9.251 0.454 -5.256 1.00 82.25 280 LYS A CA 1
ATOM 2228 C C . LYS A 1 280 ? 10.373 0.722 -6.261 1.00 82.25 280 LYS A C 1
ATOM 2230 O O . LYS A 1 280 ? 11.107 -0.208 -6.575 1.00 82.25 280 LYS A O 1
ATOM 2235 N N . ALA A 1 281 ? 10.532 1.958 -6.735 1.00 82.06 281 ALA A N 1
ATOM 2236 C CA . ALA A 1 281 ? 11.605 2.321 -7.658 1.00 82.06 281 ALA A CA 1
ATOM 2237 C C . ALA A 1 281 ? 12.965 2.503 -6.957 1.00 82.06 281 ALA A C 1
ATOM 2239 O O . ALA A 1 281 ? 13.999 2.400 -7.611 1.00 82.06 281 ALA A O 1
ATOM 2240 N N . ILE A 1 282 ? 13.000 2.741 -5.639 1.00 82.69 282 ILE A N 1
ATOM 2241 C CA . ILE A 1 282 ? 14.261 2.956 -4.906 1.00 82.69 282 ILE A CA 1
ATOM 2242 C C . ILE A 1 282 ? 15.188 1.731 -4.984 1.00 82.69 282 ILE A C 1
ATOM 2244 O O . ILE A 1 282 ? 16.335 1.914 -5.397 1.00 82.69 282 ILE A O 1
ATOM 2248 N N . PRO A 1 283 ? 14.749 0.492 -4.657 1.00 76.50 283 PRO A N 1
ATOM 2249 C CA . PRO A 1 283 ? 15.589 -0.693 -4.826 1.00 76.50 283 PRO A CA 1
ATOM 2250 C C . PRO A 1 283 ? 16.122 -0.829 -6.250 1.00 76.50 283 PRO A C 1
ATOM 2252 O O . PRO A 1 283 ? 17.298 -1.118 -6.430 1.00 76.50 283 PRO A O 1
ATOM 2255 N N . SER A 1 284 ? 15.289 -0.535 -7.249 1.00 73.75 284 SER A N 1
ATOM 2256 C CA . SER A 1 284 ? 15.654 -0.564 -8.663 1.00 73.75 284 SER A CA 1
ATOM 2257 C C . SER A 1 284 ? 16.804 0.386 -8.989 1.00 73.75 284 SER A C 1
ATOM 2259 O O . SER A 1 284 ? 17.822 -0.026 -9.538 1.00 73.75 284 SER A O 1
ATOM 2261 N N . VAL A 1 285 ? 16.676 1.654 -8.589 1.00 78.25 285 VAL A N 1
ATOM 2262 C CA . VAL A 1 285 ? 17.715 2.675 -8.791 1.00 78.25 285 VAL A CA 1
ATOM 2263 C C . VAL A 1 285 ? 18.996 2.309 -8.042 1.00 78.25 285 VAL A C 1
ATOM 2265 O O . VAL A 1 285 ? 20.088 2.446 -8.590 1.00 78.25 285 VAL A O 1
ATOM 2268 N N . MET A 1 286 ? 18.881 1.790 -6.815 1.00 79.19 286 MET A N 1
ATOM 2269 C CA . MET A 1 286 ? 20.035 1.299 -6.062 1.00 79.19 286 MET A CA 1
ATOM 2270 C C . MET A 1 286 ? 20.735 0.161 -6.810 1.00 79.19 286 MET A C 1
ATOM 2272 O O . MET A 1 286 ? 21.947 0.216 -7.002 1.00 79.19 286 MET A O 1
ATOM 2276 N N . THR A 1 287 ? 19.998 -0.836 -7.306 1.00 73.88 287 THR A N 1
ATOM 2277 C CA . THR A 1 287 ? 20.559 -1.934 -8.107 1.00 73.88 287 THR A CA 1
ATOM 2278 C C . THR A 1 287 ? 21.277 -1.423 -9.362 1.00 73.88 287 THR A C 1
ATOM 2280 O O . THR A 1 287 ? 22.362 -1.916 -9.682 1.00 73.88 287 THR A O 1
ATOM 2283 N N . ALA A 1 288 ? 20.733 -0.409 -10.040 1.00 72.69 288 ALA A N 1
ATOM 2284 C CA . ALA A 1 288 ? 21.376 0.233 -11.188 1.00 72.69 288 ALA A CA 1
ATOM 2285 C C . ALA A 1 288 ? 22.719 0.873 -10.815 1.00 72.69 288 ALA A C 1
ATOM 2287 O O . ALA A 1 288 ? 23.743 0.596 -11.441 1.00 72.69 288 ALA A O 1
ATOM 2288 N N . LEU A 1 289 ? 22.720 1.688 -9.757 1.00 78.75 289 LEU A N 1
ATOM 2289 C CA . LEU A 1 289 ? 23.911 2.351 -9.229 1.00 78.75 289 LEU A CA 1
ATOM 2290 C C . LEU A 1 289 ? 24.990 1.339 -8.837 1.00 78.75 289 LEU A C 1
ATOM 2292 O O . LEU A 1 289 ? 26.155 1.516 -9.188 1.00 78.75 289 LEU A O 1
ATOM 2296 N N . PHE A 1 290 ? 24.604 0.246 -8.174 1.00 77.69 290 PHE A N 1
ATOM 2297 C CA . PHE A 1 290 ? 25.536 -0.824 -7.818 1.00 77.69 290 PHE A CA 1
ATOM 2298 C C . PHE A 1 290 ? 26.102 -1.541 -9.036 1.00 77.69 290 PHE A C 1
ATOM 2300 O O . PHE A 1 290 ? 27.290 -1.854 -9.058 1.00 77.69 290 PHE A O 1
ATOM 2307 N N . SER A 1 291 ? 25.288 -1.765 -10.065 1.00 72.44 291 SER A N 1
ATOM 2308 C CA . SER A 1 291 ? 25.750 -2.383 -11.309 1.00 72.44 291 SER A CA 1
ATOM 2309 C C . SER A 1 291 ? 26.774 -1.495 -12.023 1.00 72.44 291 SER A C 1
ATOM 2311 O O . SER A 1 291 ? 27.810 -1.987 -12.466 1.00 72.44 291 SER A O 1
ATOM 2313 N N . LEU A 1 292 ? 26.536 -0.178 -12.069 1.00 74.81 292 LEU A N 1
ATOM 2314 C CA . LEU A 1 292 ? 27.484 0.799 -12.616 1.00 74.81 292 LEU A CA 1
ATOM 2315 C C . LEU A 1 292 ? 28.778 0.870 -11.795 1.00 74.81 292 LEU A C 1
ATOM 2317 O O . LEU A 1 292 ? 29.869 0.921 -12.363 1.00 74.81 292 LEU A O 1
ATOM 2321 N N . PHE A 1 293 ? 28.671 0.828 -10.467 1.00 80.50 293 PHE A N 1
ATOM 2322 C CA . PHE A 1 293 ? 29.822 0.781 -9.567 1.00 80.50 293 PHE A CA 1
ATOM 2323 C C . PHE A 1 293 ? 30.663 -0.486 -9.785 1.00 80.50 293 PHE A C 1
ATOM 2325 O O . PHE A 1 293 ? 31.879 -0.396 -9.956 1.00 80.50 293 PHE A O 1
ATOM 2332 N N . LEU A 1 294 ? 30.021 -1.657 -9.863 1.00 75.38 294 LEU A N 1
ATOM 2333 C CA . LEU A 1 294 ? 30.687 -2.931 -10.135 1.00 75.38 294 LEU A CA 1
ATOM 2334 C C . LEU A 1 294 ? 31.367 -2.915 -11.505 1.00 75.38 294 LEU A C 1
ATOM 2336 O O . LEU A 1 294 ? 32.528 -3.308 -11.612 1.00 75.38 294 LEU A O 1
ATOM 2340 N N . PHE A 1 295 ? 30.683 -2.415 -12.536 1.00 73.44 295 PHE A N 1
ATOM 2341 C CA . PHE A 1 295 ? 31.261 -2.241 -13.866 1.00 73.44 295 PHE A CA 1
ATOM 2342 C C . PHE A 1 295 ? 32.516 -1.358 -13.800 1.00 73.44 295 PHE A C 1
ATOM 2344 O O . PHE A 1 295 ? 33.588 -1.780 -14.227 1.00 73.44 295 PHE A O 1
ATOM 2351 N N . SER A 1 296 ? 32.430 -0.185 -13.168 1.00 76.12 296 SER A N 1
ATOM 2352 C CA . SER A 1 296 ? 33.575 0.720 -12.989 1.00 76.12 296 SER A CA 1
ATOM 2353 C C . SER A 1 296 ? 34.777 0.027 -12.330 1.00 76.12 296 SER A C 1
ATOM 2355 O O . SER A 1 296 ? 35.909 0.152 -12.795 1.00 76.12 296 SER A O 1
ATOM 2357 N N . ILE A 1 297 ? 34.544 -0.799 -11.307 1.00 78.62 297 ILE A N 1
ATOM 2358 C CA . ILE A 1 297 ? 35.599 -1.560 -10.619 1.00 78.62 297 ILE A CA 1
ATOM 2359 C C . ILE A 1 297 ? 36.232 -2.609 -11.527 1.00 78.62 297 ILE A C 1
ATOM 2361 O O . ILE A 1 297 ? 37.460 -2.732 -11.552 1.00 78.62 297 ILE A O 1
ATOM 2365 N N . VAL A 1 298 ? 35.427 -3.351 -12.290 1.00 73.94 298 VAL A N 1
ATOM 2366 C CA . VAL A 1 298 ? 35.922 -4.372 -13.224 1.00 73.94 298 VAL A CA 1
ATOM 2367 C C . VAL A 1 298 ? 36.885 -3.747 -14.239 1.00 73.94 298 VAL A C 1
ATOM 2369 O O . VAL A 1 298 ? 37.982 -4.279 -14.443 1.00 73.94 298 VAL A O 1
ATOM 2372 N N . PHE A 1 299 ? 36.528 -2.584 -14.789 1.00 75.50 299 PHE A N 1
ATOM 2373 C CA . PHE A 1 299 ? 37.311 -1.876 -15.809 1.00 75.50 299 PHE A CA 1
ATOM 2374 C C . PHE A 1 299 ? 38.394 -0.937 -15.254 1.00 75.50 299 PHE A C 1
ATOM 2376 O O . PHE A 1 299 ? 39.218 -0.434 -16.015 1.00 75.50 299 PHE A O 1
ATOM 2383 N N . SER A 1 300 ? 38.449 -0.726 -13.939 1.00 85.38 300 SER A N 1
ATOM 2384 C CA . SER A 1 300 ? 39.488 0.088 -13.300 1.00 85.38 300 SER A CA 1
ATOM 2385 C C . SER A 1 300 ? 40.882 -0.556 -13.366 1.00 85.38 300 SER A C 1
ATOM 2387 O O . SER A 1 300 ? 41.030 -1.766 -13.547 1.00 85.38 300 SER A O 1
ATOM 2389 N N . SER A 1 301 ? 41.929 0.234 -13.127 1.00 91.25 301 SER A N 1
ATOM 2390 C CA . SER A 1 301 ? 43.313 -0.241 -12.962 1.00 91.25 301 SER A CA 1
ATOM 2391 C C . SER A 1 301 ? 43.628 -0.757 -11.545 1.00 91.25 301 SER A C 1
ATOM 2393 O O . SER A 1 301 ? 44.796 -0.923 -11.197 1.00 91.25 301 SER A O 1
ATOM 2395 N N . LEU A 1 302 ? 42.610 -1.015 -10.711 1.00 85.62 302 LEU A N 1
ATOM 2396 C CA . LEU A 1 302 ? 42.798 -1.498 -9.339 1.00 85.62 302 LEU A CA 1
ATOM 2397 C C . LEU A 1 302 ? 43.520 -2.854 -9.295 1.00 85.62 302 LEU A C 1
ATOM 2399 O O . LEU A 1 302 ? 43.370 -3.699 -10.181 1.00 85.62 302 LEU A O 1
ATOM 2403 N N . HIS A 1 303 ? 44.253 -3.088 -8.205 1.00 92.94 303 HIS A N 1
ATOM 2404 C CA . HIS A 1 303 ? 44.896 -4.371 -7.938 1.00 92.94 303 HIS A CA 1
ATOM 2405 C C . HIS A 1 303 ? 43.862 -5.509 -7.865 1.00 92.94 303 HIS A C 1
ATOM 2407 O O . HIS A 1 303 ? 42.770 -5.329 -7.319 1.00 92.94 303 HIS A O 1
ATOM 2413 N N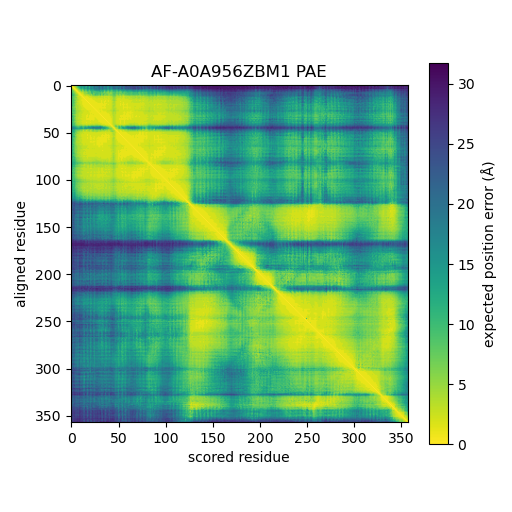 . LEU A 1 304 ? 44.217 -6.701 -8.36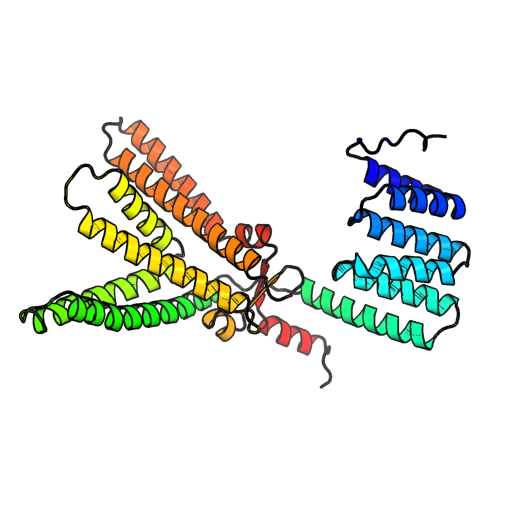1 1.00 90.25 304 LEU A N 1
ATOM 2414 C CA . LEU A 1 304 ? 43.306 -7.849 -8.484 1.00 90.25 304 LEU A CA 1
ATOM 2415 C C . LEU A 1 304 ? 42.592 -8.195 -7.167 1.00 90.25 304 LEU A C 1
ATOM 2417 O O . LEU A 1 304 ? 41.381 -8.394 -7.159 1.00 90.25 304 LEU A O 1
ATOM 2421 N N . VAL A 1 305 ? 43.331 -8.216 -6.052 1.00 89.06 305 VAL A N 1
ATOM 2422 C CA . VAL A 1 305 ? 42.773 -8.508 -4.716 1.00 89.06 305 VAL A CA 1
ATOM 2423 C C . VAL A 1 305 ? 41.675 -7.509 -4.342 1.00 89.06 305 VAL A C 1
ATOM 2425 O O . VAL A 1 305 ? 40.607 -7.908 -3.887 1.00 89.06 305 VAL A O 1
ATOM 2428 N N . LEU A 1 306 ? 41.901 -6.216 -4.587 1.00 77.12 306 LEU A N 1
ATOM 2429 C CA . LEU A 1 306 ? 40.933 -5.169 -4.272 1.00 77.12 306 LEU A CA 1
ATOM 2430 C C . LEU A 1 306 ? 39.696 -5.255 -5.179 1.00 77.12 306 LEU A C 1
ATOM 2432 O O . LEU A 1 306 ? 38.578 -5.124 -4.687 1.00 77.12 306 LEU A O 1
ATOM 2436 N N . LYS A 1 307 ? 39.872 -5.577 -6.472 1.00 84.25 307 LYS A N 1
ATOM 2437 C CA . LYS A 1 307 ? 38.743 -5.864 -7.376 1.00 84.25 307 LYS A CA 1
ATOM 2438 C C . LYS A 1 307 ? 37.876 -7.001 -6.844 1.00 84.25 307 LYS A C 1
ATOM 2440 O O . LYS A 1 307 ? 36.656 -6.881 -6.829 1.00 84.25 307 LYS A O 1
ATOM 2445 N N . LEU A 1 308 ? 38.502 -8.084 -6.385 1.00 85.06 308 LEU A N 1
ATOM 2446 C CA . LEU A 1 308 ? 37.805 -9.272 -5.896 1.00 85.06 308 LEU A CA 1
ATOM 2447 C C . LEU A 1 308 ? 36.999 -8.962 -4.623 1.00 85.06 308 LEU A C 1
ATOM 2449 O O . LEU A 1 308 ? 35.825 -9.319 -4.547 1.00 85.06 308 LEU A O 1
ATOM 2453 N N . VAL A 1 309 ? 37.577 -8.204 -3.681 1.00 84.31 309 VAL A N 1
ATOM 2454 C CA . VAL A 1 309 ? 36.868 -7.708 -2.484 1.00 84.31 309 VAL A CA 1
ATOM 2455 C C . VAL A 1 309 ? 35.659 -6.848 -2.871 1.00 84.31 309 VAL A C 1
ATOM 2457 O O . VAL A 1 309 ? 34.552 -7.082 -2.385 1.00 84.31 309 VAL A O 1
ATOM 2460 N N . CYS A 1 310 ? 35.837 -5.890 -3.782 1.00 78.88 310 CYS A N 1
ATOM 2461 C CA . CYS A 1 310 ? 34.763 -5.013 -4.242 1.00 78.88 310 CYS A CA 1
ATOM 2462 C C . CYS A 1 310 ? 33.634 -5.760 -4.972 1.00 78.88 310 CYS A C 1
ATOM 2464 O O . CYS A 1 310 ? 32.460 -5.442 -4.766 1.00 78.88 310 CYS A O 1
ATOM 2466 N N . ILE A 1 311 ? 33.965 -6.752 -5.805 1.00 82.06 311 ILE A N 1
ATOM 2467 C CA . ILE A 1 311 ? 32.981 -7.589 -6.507 1.00 82.06 311 ILE A CA 1
ATOM 2468 C C . ILE A 1 311 ? 32.175 -8.416 -5.501 1.00 82.06 311 ILE A C 1
ATOM 2470 O O . ILE A 1 311 ? 30.948 -8.411 -5.567 1.00 82.06 311 ILE A O 1
ATOM 2474 N N . LEU A 1 312 ? 32.833 -9.078 -4.542 1.00 85.44 312 LEU A N 1
ATOM 2475 C CA . LEU A 1 312 ? 32.148 -9.871 -3.514 1.00 85.44 312 LEU A CA 1
ATOM 2476 C C . LEU A 1 312 ? 31.224 -9.012 -2.644 1.00 85.44 312 LEU A C 1
ATOM 2478 O O . LEU A 1 312 ? 30.080 -9.395 -2.407 1.00 85.44 312 LEU A O 1
ATOM 2482 N N . PHE A 1 313 ? 31.686 -7.832 -2.219 1.00 82.31 313 PHE A N 1
ATOM 2483 C CA . PHE A 1 313 ? 30.862 -6.885 -1.467 1.00 82.31 313 PHE A CA 1
ATOM 2484 C C . PHE A 1 313 ? 29.633 -6.440 -2.273 1.00 82.31 313 PHE A C 1
ATOM 2486 O O . PHE A 1 313 ? 28.513 -6.444 -1.764 1.00 82.31 313 PHE A O 1
ATOM 2493 N N . SER A 1 314 ? 29.825 -6.118 -3.554 1.00 77.75 314 SER A N 1
ATOM 2494 C CA . SER A 1 314 ? 28.743 -5.696 -4.448 1.00 77.75 314 SER A CA 1
ATOM 2495 C C . SER A 1 314 ? 27.729 -6.817 -4.699 1.00 77.75 314 SER A C 1
ATOM 2497 O O . SER A 1 314 ? 26.529 -6.558 -4.697 1.00 77.75 314 SER A O 1
ATOM 2499 N N . LEU A 1 315 ? 28.180 -8.069 -4.856 1.00 80.25 315 LEU A N 1
ATOM 2500 C CA . LEU A 1 315 ? 27.305 -9.241 -4.981 1.00 80.25 315 LEU A CA 1
ATOM 2501 C C . LEU A 1 315 ? 26.494 -9.487 -3.703 1.00 80.25 315 LEU A C 1
ATOM 2503 O O . LEU A 1 315 ? 25.292 -9.738 -3.783 1.00 80.25 315 LEU A O 1
ATOM 2507 N N . ALA A 1 316 ? 27.121 -9.372 -2.529 1.00 82.12 316 ALA A N 1
ATOM 2508 C CA . ALA A 1 316 ? 26.426 -9.501 -1.250 1.00 82.12 316 ALA A CA 1
ATOM 2509 C C . ALA A 1 316 ? 25.339 -8.425 -1.097 1.00 82.12 316 ALA A C 1
ATOM 2511 O O . ALA A 1 316 ? 24.199 -8.729 -0.743 1.00 82.12 316 ALA A O 1
ATOM 2512 N N . LEU A 1 317 ? 25.663 -7.177 -1.436 1.00 77.94 317 LEU A N 1
ATOM 2513 C CA . LEU A 1 317 ? 24.733 -6.056 -1.359 1.00 77.94 317 LEU A CA 1
ATOM 2514 C C . LEU A 1 317 ? 23.608 -6.152 -2.397 1.00 77.94 317 LEU A C 1
ATOM 2516 O O . LEU A 1 317 ? 22.452 -5.896 -2.065 1.00 77.94 317 LEU A O 1
ATOM 2520 N N . ALA A 1 318 ? 23.907 -6.608 -3.616 1.00 74.50 318 ALA A N 1
ATOM 2521 C CA . ALA A 1 318 ? 22.897 -6.936 -4.618 1.00 74.50 318 ALA A CA 1
ATOM 2522 C C . ALA A 1 318 ? 21.949 -8.037 -4.119 1.00 74.50 318 ALA A C 1
ATOM 2524 O O . ALA A 1 318 ? 20.740 -7.915 -4.296 1.00 74.50 318 ALA A O 1
ATOM 2525 N N . GLY A 1 319 ? 22.463 -9.059 -3.427 1.00 76.50 319 GLY A N 1
ATOM 2526 C CA . GLY A 1 319 ? 21.650 -10.088 -2.774 1.00 76.50 319 GLY A CA 1
ATOM 2527 C C . GLY A 1 319 ? 20.721 -9.525 -1.692 1.00 76.50 319 GLY A C 1
ATOM 2528 O O . GLY A 1 319 ? 19.548 -9.896 -1.636 1.00 76.50 319 GLY A O 1
ATOM 2529 N N . VAL A 1 320 ? 21.202 -8.582 -0.874 1.00 74.50 320 VAL A N 1
ATOM 2530 C CA . VAL A 1 320 ? 20.381 -7.883 0.135 1.00 74.50 320 VAL A CA 1
ATOM 2531 C C . VAL A 1 320 ? 19.297 -7.029 -0.524 1.00 74.50 320 VAL A C 1
ATOM 2533 O O . VAL A 1 320 ? 18.140 -7.087 -0.110 1.00 74.50 320 VAL A O 1
ATOM 2536 N N . LEU A 1 321 ? 19.638 -6.272 -1.570 1.00 70.81 321 LEU A N 1
ATOM 2537 C CA . LEU A 1 321 ? 18.680 -5.448 -2.314 1.00 70.81 321 LEU A CA 1
ATOM 2538 C C . LEU A 1 321 ? 17.641 -6.297 -3.045 1.00 70.81 321 LEU A C 1
ATOM 2540 O O . LEU A 1 321 ? 16.459 -5.966 -3.024 1.00 70.81 321 LEU A O 1
ATOM 2544 N N . TRP A 1 322 ? 18.058 -7.424 -3.621 1.00 70.56 322 TRP A N 1
ATOM 2545 C CA . TRP A 1 322 ? 17.160 -8.410 -4.210 1.00 70.56 322 TRP A CA 1
ATOM 2546 C C . TRP A 1 322 ? 16.202 -8.954 -3.147 1.00 70.56 322 TRP A C 1
ATOM 2548 O O . TRP A 1 322 ? 14.987 -8.870 -3.300 1.00 70.56 322 TRP A O 1
ATOM 2558 N N . ALA A 1 323 ? 16.712 -9.408 -2.001 1.00 69.56 323 ALA A N 1
ATOM 2559 C CA . ALA A 1 323 ? 15.869 -9.862 -0.898 1.00 69.56 323 ALA A CA 1
ATOM 2560 C C . ALA A 1 323 ? 14.902 -8.768 -0.398 1.00 69.56 323 ALA A C 1
ATOM 2562 O O . ALA A 1 323 ? 13.755 -9.072 -0.067 1.00 69.56 323 ALA A O 1
ATOM 2563 N N . ALA A 1 324 ? 15.324 -7.501 -0.384 1.00 66.56 324 ALA A N 1
ATOM 2564 C CA . ALA A 1 324 ? 14.483 -6.362 -0.021 1.00 66.56 324 ALA A CA 1
ATOM 2565 C C . ALA A 1 324 ? 13.403 -6.051 -1.074 1.00 66.56 324 ALA A C 1
ATOM 2567 O O . ALA A 1 324 ? 12.285 -5.701 -0.700 1.00 66.56 324 ALA A O 1
ATOM 2568 N N . ALA A 1 325 ? 13.703 -6.222 -2.365 1.00 63.59 325 ALA A N 1
ATOM 2569 C CA . ALA A 1 325 ? 12.743 -6.063 -3.458 1.00 63.59 325 ALA A CA 1
ATOM 2570 C C . ALA A 1 325 ? 11.674 -7.170 -3.451 1.00 63.59 325 ALA A C 1
ATOM 2572 O O . ALA A 1 325 ? 10.497 -6.903 -3.694 1.00 63.59 325 ALA A O 1
ATOM 2573 N N . PHE A 1 326 ? 12.066 -8.405 -3.114 1.00 62.88 326 PHE A N 1
ATOM 2574 C CA . PHE A 1 326 ? 11.157 -9.553 -3.049 1.00 62.88 326 PHE A CA 1
ATOM 2575 C C . PHE A 1 326 ? 10.405 -9.671 -1.725 1.00 62.88 326 PHE A C 1
ATOM 2577 O O . PHE A 1 326 ? 9.332 -10.277 -1.705 1.00 62.88 326 PHE A O 1
ATOM 2584 N N . ARG A 1 327 ? 10.907 -9.089 -0.625 1.00 66.81 327 ARG A N 1
ATOM 2585 C CA . ARG A 1 327 ? 10.132 -8.975 0.614 1.00 66.81 327 ARG A CA 1
ATOM 2586 C C . ARG A 1 327 ? 9.044 -7.930 0.410 1.00 66.81 327 ARG A C 1
ATOM 2588 O O . ARG A 1 327 ? 9.342 -6.736 0.391 1.00 66.81 327 ARG A O 1
ATOM 2595 N N . PRO A 1 328 ? 7.761 -8.318 0.362 1.00 59.38 328 PRO A N 1
ATOM 2596 C CA . PRO A 1 328 ? 6.683 -7.383 0.073 1.00 59.38 328 PRO A CA 1
ATOM 2597 C C . PRO A 1 328 ? 6.353 -6.439 1.240 1.00 59.38 328 PRO A C 1
ATOM 2599 O O . PRO A 1 328 ? 5.224 -5.974 1.348 1.00 59.38 328 PRO A O 1
ATOM 2602 N N . GLY A 1 329 ? 7.298 -6.211 2.151 1.00 62.91 329 GLY A N 1
ATOM 2603 C CA . GLY A 1 329 ? 7.076 -5.579 3.441 1.00 62.91 329 GLY A CA 1
ATOM 2604 C C . GLY A 1 329 ? 7.413 -4.100 3.452 1.00 62.91 329 GLY A C 1
ATOM 2605 O O . GLY A 1 329 ? 6.611 -3.334 3.947 1.00 62.91 329 GLY A O 1
ATOM 2606 N N . LEU A 1 330 ? 8.547 -3.663 2.897 1.00 69.94 330 LEU A N 1
ATOM 2607 C CA . LEU A 1 330 ? 9.043 -2.311 3.198 1.00 69.94 330 LEU A CA 1
ATOM 2608 C C . LEU A 1 330 ? 8.151 -1.203 2.629 1.00 69.94 330 LEU A C 1
ATOM 2610 O O . LEU A 1 330 ? 7.629 -0.392 3.385 1.00 69.94 330 LEU A O 1
ATOM 2614 N N . HIS A 1 331 ? 7.913 -1.187 1.317 1.00 78.81 331 HIS A N 1
ATOM 2615 C CA . HIS A 1 331 ? 7.075 -0.150 0.699 1.00 78.81 331 HIS A CA 1
ATOM 2616 C C . HIS A 1 331 ? 5.619 -0.205 1.188 1.00 78.81 331 HIS A C 1
ATOM 2618 O O . HIS A 1 331 ? 4.971 0.827 1.313 1.00 78.81 331 HIS A O 1
ATOM 2624 N N . ASN A 1 332 ? 5.117 -1.402 1.493 1.00 80.31 332 ASN A N 1
ATOM 2625 C CA . ASN A 1 332 ? 3.783 -1.630 2.047 1.00 80.31 332 ASN A CA 1
ATOM 2626 C C . ASN A 1 332 ? 3.677 -1.143 3.504 1.00 80.31 332 ASN A C 1
ATOM 2628 O O . ASN A 1 332 ? 2.718 -0.465 3.849 1.00 80.31 332 ASN A O 1
ATOM 2632 N N . LEU A 1 333 ? 4.701 -1.390 4.326 1.00 79.50 333 LEU A N 1
ATOM 2633 C CA . LEU A 1 333 ? 4.803 -0.920 5.709 1.00 79.50 333 LEU A CA 1
ATOM 2634 C C . LEU A 1 333 ? 4.859 0.609 5.770 1.00 79.50 333 LEU A C 1
ATOM 2636 O O . LEU A 1 333 ? 4.101 1.214 6.517 1.00 79.50 333 LEU A O 1
ATOM 2640 N N . PHE A 1 334 ? 5.704 1.237 4.946 1.00 82.19 334 PHE A N 1
ATOM 2641 C CA . PHE A 1 334 ? 5.832 2.698 4.909 1.00 82.19 334 PHE A CA 1
ATOM 2642 C C . PHE A 1 334 ? 4.574 3.412 4.411 1.00 82.19 334 PHE A C 1
ATOM 2644 O O . PHE A 1 334 ? 4.362 4.572 4.744 1.00 82.19 334 PHE A O 1
ATOM 2651 N N . THR A 1 335 ? 3.758 2.748 3.592 1.00 84.12 335 THR A N 1
ATOM 2652 C CA . THR A 1 335 ? 2.535 3.346 3.027 1.00 84.12 335 THR A CA 1
ATOM 2653 C C . THR A 1 335 ? 1.274 2.937 3.772 1.00 84.12 335 THR A C 1
ATOM 2655 O O . THR A 1 335 ? 0.204 3.475 3.487 1.00 84.12 335 THR A O 1
ATOM 2658 N N . GLY A 1 336 ? 1.396 2.003 4.719 1.00 84.25 336 GLY A N 1
ATOM 2659 C CA . GLY A 1 336 ? 0.264 1.365 5.373 1.00 84.25 336 GLY A CA 1
ATOM 2660 C C . GLY A 1 336 ? -0.682 0.716 4.367 1.00 84.25 336 GLY A C 1
ATOM 2661 O O . GLY A 1 336 ? -1.886 0.913 4.474 1.00 84.25 336 GLY A O 1
ATOM 2662 N N . ALA A 1 337 ? -0.139 0.033 3.353 1.00 87.19 337 ALA A N 1
ATOM 2663 C CA . ALA A 1 337 ? -0.903 -0.639 2.306 1.00 87.19 337 ALA A CA 1
ATOM 2664 C C . ALA A 1 337 ? -0.549 -2.122 2.226 1.00 87.19 337 ALA A C 1
ATOM 2666 O O . ALA A 1 337 ? 0.619 -2.498 2.293 1.00 87.19 337 ALA A O 1
ATOM 2667 N N . SER A 1 338 ? -1.540 -2.979 2.009 1.00 87.94 338 SER A N 1
ATOM 2668 C CA . SER A 1 338 ? -1.373 -4.427 1.922 1.00 87.94 338 SER A CA 1
ATOM 2669 C C . SER A 1 338 ? -1.900 -4.979 0.592 1.00 87.94 338 SER A C 1
ATOM 2671 O O . SER A 1 338 ? -2.580 -4.292 -0.169 1.00 87.94 338 SER A O 1
ATOM 2673 N N . VAL A 1 339 ? -1.506 -6.213 0.254 1.00 87.19 339 VAL A N 1
ATOM 2674 C CA . VAL A 1 339 ? -2.082 -6.956 -0.881 1.00 87.19 339 VAL A CA 1
ATOM 2675 C C . VAL A 1 339 ? -2.620 -8.280 -0.372 1.00 87.19 339 VAL A C 1
ATOM 2677 O O . VAL A 1 339 ? -1.832 -9.162 -0.002 1.00 87.19 339 VAL A O 1
ATOM 2680 N N . SER A 1 340 ? -3.936 -8.426 -0.386 1.00 86.69 340 SER A N 1
ATOM 2681 C CA . SER A 1 340 ? -4.627 -9.621 0.091 1.00 86.69 340 SER A CA 1
ATOM 2682 C C . SER A 1 340 ? -5.221 -10.438 -1.042 1.00 86.69 340 SER A C 1
ATOM 2684 O O . SER A 1 340 ? -5.387 -9.967 -2.169 1.00 86.69 340 SER A O 1
ATOM 2686 N N . ASP A 1 341 ? -5.523 -11.690 -0.719 1.00 86.88 341 ASP A N 1
ATOM 2687 C CA . ASP A 1 341 ? -6.213 -12.632 -1.587 1.00 86.88 341 ASP A CA 1
ATOM 2688 C C . ASP A 1 341 ? -7.667 -12.811 -1.127 1.00 86.88 341 ASP A C 1
ATOM 2690 O O . ASP A 1 341 ? -7.948 -13.466 -0.123 1.00 86.88 341 ASP A O 1
ATOM 2694 N N . VAL A 1 342 ? -8.610 -12.249 -1.885 1.00 80.75 342 VAL A N 1
ATOM 2695 C CA . VAL A 1 342 ? -10.044 -12.248 -1.546 1.00 80.75 342 VAL A CA 1
ATOM 2696 C C . VAL A 1 342 ? -10.674 -13.637 -1.722 1.00 80.75 342 VAL A C 1
ATOM 2698 O O . VAL A 1 342 ? -11.738 -13.925 -1.176 1.00 80.75 342 VAL A O 1
ATOM 2701 N N . ARG A 1 343 ? -10.039 -14.550 -2.471 1.00 75.00 343 ARG A N 1
ATOM 2702 C CA . ARG A 1 343 ? -10.603 -15.891 -2.710 1.00 75.00 343 ARG A CA 1
ATOM 2703 C C . ARG A 1 343 ? -10.461 -16.801 -1.498 1.00 75.00 343 ARG A C 1
ATOM 2705 O O . ARG A 1 343 ? -11.368 -17.583 -1.226 1.00 75.00 343 ARG A O 1
ATOM 2712 N N . LEU A 1 344 ? -9.347 -16.689 -0.775 1.00 61.31 344 LEU A N 1
ATOM 2713 C CA . LEU A 1 344 ? -9.143 -17.427 0.475 1.00 61.31 344 LEU A CA 1
ATOM 2714 C C . LEU A 1 344 ? -10.184 -17.017 1.525 1.00 61.31 344 LEU A C 1
ATOM 2716 O O . LEU A 1 344 ? -10.710 -17.869 2.236 1.00 61.31 344 LEU A O 1
ATOM 2720 N N . TYR A 1 345 ? -10.575 -15.743 1.519 1.00 56.62 345 TYR A N 1
ATOM 2721 C CA . TYR A 1 345 ? -11.627 -15.209 2.376 1.00 56.62 345 TYR A CA 1
ATOM 2722 C C . TYR A 1 345 ? -13.008 -15.833 2.098 1.00 56.62 345 TYR A C 1
ATOM 2724 O O . TYR A 1 345 ? -13.697 -16.259 3.021 1.00 56.62 345 TYR A O 1
ATOM 2732 N N . GLY A 1 346 ? -13.405 -15.966 0.826 1.00 55.69 346 GLY A N 1
ATOM 2733 C CA . GLY A 1 346 ? -14.691 -16.580 0.463 1.00 55.69 346 GLY A CA 1
ATOM 2734 C C . GLY A 1 346 ? -14.803 -18.072 0.814 1.00 55.69 346 GLY A C 1
ATOM 2735 O O . GLY A 1 346 ? -15.909 -18.583 0.990 1.00 55.69 346 GLY A O 1
ATOM 2736 N N . ALA A 1 347 ? -13.674 -18.777 0.915 1.00 56.12 347 ALA A N 1
ATOM 2737 C CA . ALA A 1 347 ? -13.637 -20.174 1.341 1.00 56.12 347 ALA A CA 1
ATOM 2738 C C . ALA A 1 347 ? -13.736 -20.308 2.870 1.00 56.12 347 ALA A C 1
ATOM 2740 O O . ALA A 1 347 ? -14.510 -21.132 3.356 1.00 56.12 347 ALA A O 1
ATOM 2741 N N . LEU A 1 348 ? -13.018 -19.461 3.618 1.00 49.06 348 LEU A N 1
ATOM 2742 C CA . LEU A 1 348 ? -13.059 -19.442 5.083 1.00 49.06 348 LEU A CA 1
ATOM 2743 C C . LEU A 1 348 ? -14.432 -18.998 5.602 1.00 49.06 348 LEU A C 1
ATOM 2745 O O . LEU A 1 348 ? -15.000 -19.662 6.464 1.00 49.06 348 LEU A O 1
ATOM 2749 N N . SER A 1 349 ? -15.034 -17.958 5.019 1.00 47.12 349 SER A N 1
ATOM 2750 C CA . SER A 1 349 ? -16.358 -17.483 5.449 1.00 47.12 349 SER A CA 1
ATOM 2751 C C . SER A 1 349 ? -17.461 -18.534 5.266 1.00 47.12 349 SER A C 1
ATOM 2753 O O . SER A 1 349 ? -18.344 -18.660 6.117 1.00 47.12 349 SER A O 1
ATOM 2755 N N . LYS A 1 350 ? -17.380 -19.343 4.197 1.00 52.88 350 LYS A N 1
ATOM 2756 C CA . LYS A 1 350 ? -18.256 -20.506 3.985 1.00 52.88 350 LYS A CA 1
ATOM 2757 C C . LYS A 1 350 ? -17.995 -21.621 4.994 1.00 52.88 350 LYS A C 1
ATOM 2759 O O . LYS A 1 350 ? -18.945 -22.240 5.460 1.00 52.88 350 LYS A O 1
ATOM 2764 N N . GLN A 1 351 ? -16.734 -21.873 5.335 1.00 48.84 351 GLN A N 1
ATOM 2765 C CA . GLN A 1 351 ? -16.353 -22.915 6.289 1.00 48.84 351 GLN A CA 1
ATOM 2766 C C . GLN A 1 351 ? -16.785 -22.581 7.727 1.00 48.84 351 GLN A C 1
ATOM 2768 O O . GLN A 1 351 ? -17.156 -23.485 8.470 1.00 48.84 351 GLN A O 1
ATOM 2773 N N . PHE A 1 352 ? -16.805 -21.298 8.096 1.00 49.31 352 PHE A N 1
ATOM 2774 C CA . PHE A 1 352 ? -17.240 -20.829 9.417 1.00 49.31 352 PHE A CA 1
ATOM 2775 C C . PHE A 1 352 ? -18.736 -20.486 9.512 1.00 49.31 352 PHE A C 1
ATOM 2777 O O . PHE A 1 352 ? -19.187 -20.013 10.550 1.00 49.31 352 PHE A O 1
ATOM 2784 N N . GLY A 1 353 ? -19.529 -20.722 8.459 1.00 40.72 353 GLY A N 1
ATOM 2785 C CA . GLY A 1 353 ? -20.982 -20.507 8.497 1.00 40.72 353 GLY A CA 1
ATOM 2786 C C . GLY A 1 353 ? -21.411 -19.044 8.682 1.00 40.72 353 GLY A C 1
ATOM 2787 O O . GLY A 1 353 ? -22.556 -18.790 9.044 1.00 40.72 353 GLY A O 1
ATOM 2788 N N . LEU A 1 354 ? -20.517 -18.084 8.412 1.00 45.22 354 LEU A N 1
ATOM 2789 C CA . LEU A 1 354 ? -20.736 -16.646 8.634 1.00 45.22 354 LEU A CA 1
ATOM 2790 C C . LEU A 1 354 ? -21.658 -15.987 7.594 1.00 45.22 354 LEU A C 1
ATOM 2792 O O . LEU A 1 354 ? -21.974 -14.807 7.709 1.00 45.22 354 LEU A O 1
ATOM 2796 N N . PHE A 1 355 ? -22.119 -16.742 6.596 1.00 40.25 355 PHE A N 1
ATOM 2797 C CA . PHE A 1 355 ? -23.155 -16.322 5.660 1.00 40.25 355 PHE A CA 1
ATOM 2798 C C . PHE A 1 355 ? -24.208 -17.426 5.534 1.00 40.25 355 PHE A C 1
ATOM 2800 O O . PHE A 1 355 ? -24.008 -18.409 4.819 1.00 40.25 355 PHE A O 1
ATOM 2807 N N . ARG A 1 356 ? -25.351 -17.251 6.206 1.00 41.41 356 ARG A N 1
ATOM 2808 C CA . ARG A 1 356 ? -26.617 -17.785 5.694 1.00 41.41 356 ARG A CA 1
ATOM 2809 C C . ARG A 1 356 ? -27.137 -16.758 4.693 1.00 41.41 356 ARG A C 1
ATOM 2811 O O . ARG A 1 356 ? -27.412 -15.629 5.083 1.00 41.41 356 ARG A O 1
ATOM 2818 N N . SER A 1 357 ? -27.137 -17.142 3.417 1.00 42.31 357 SER A N 1
ATOM 2819 C CA . SER A 1 357 ? -27.735 -16.387 2.310 1.00 42.31 357 SER A CA 1
ATOM 2820 C C . SER A 1 357 ? -29.205 -16.094 2.549 1.00 42.31 357 SER A C 1
ATOM 2822 O O . SER A 1 357 ? -29.872 -17.045 3.026 1.00 42.31 357 SER A O 1
#

pLDDT: mean 79.66, std 14.3, range [40.25, 98.12]

Mean predicted aligned error: 11.51 Å

Solvent-accessible surface area (backbone atoms only — not comparable to full-atom values): 18723 Å² total; per-residue (Å²): 125,86,74,84,69,72,49,84,88,42,95,53,32,70,63,54,50,53,51,49,37,52,49,26,48,77,70,71,38,27,68,62,27,35,55,52,33,51,55,49,44,74,70,46,81,82,49,76,67,44,32,59,38,25,52,51,35,18,52,30,27,47,76,70,70,38,46,71,61,15,50,52,30,45,62,65,22,55,85,65,44,51,80,77,50,43,27,54,50,26,44,53,51,15,55,47,27,48,76,72,65,41,53,73,61,16,52,53,26,42,50,53,18,49,52,41,48,52,48,48,53,57,52,74,63,56,49,67,48,52,70,67,59,54,51,51,15,34,45,46,40,11,50,52,49,16,52,52,50,33,54,49,49,67,52,50,52,57,50,52,47,63,74,73,53,91,69,100,77,53,78,71,63,48,55,69,53,44,56,61,48,41,50,48,49,26,50,50,38,33,50,20,38,66,61,56,27,49,49,48,20,50,33,49,52,39,51,48,50,58,72,69,53,90,63,90,70,53,68,67,45,52,52,51,31,53,52,39,48,49,54,46,51,49,55,46,50,54,47,29,56,28,26,44,31,98,70,13,21,39,73,24,28,44,74,73,36,27,37,34,21,27,77,84,63,40,67,30,48,65,67,45,39,46,51,31,52,54,50,54,37,47,53,15,39,49,52,34,54,50,51,54,50,48,50,52,49,72,76,44,92,64,56,69,71,58,42,52,53,52,48,54,52,50,52,54,51,50,51,52,44,49,51,54,66,70,42,83,48,61,45,24,61,78,45,41,37,49,52,27,39,56,60,63,49,59,52,50,41,62,73,68,60,77,66,82,129

Nearest PDB structures (foldseek):
  2xev-assembly1_A  TM=8.253E-01  e=6.650E-01  Xanthomonas campestris
  3qky-assembly1_A  TM=3.105E-01  e=2.813E-01  Rhodothermus marinus DSM 4252
  8ro0-assembly1_J  TM=2.958E-01  e=3.488E-01  Caenorhabditis elegans
  5efr-assembly1_A  TM=3.314E-01  e=6.943E-01  Rhodothermus marinus
  8fbk-assembly1_A  TM=3.261E-01  e=8.419E+00  synthetic construct

Sequence (357 aa):
EASLAIAPERKTFYQDSLRLIDSYQNLGRDREAIEFCEELIELSRFDYFSLELLVRQASSHMNLEEYEESLKSLDRAFPLAGRADRAELHRLKSDVLELMGEVSLAEEEKARHQELKLFQARLTEWVPASPTRRMLANFIDGLILATAASLFLAVVFPLATMIFSSNQLGGYQMVSIMVPYLLAVFILSFLDSFFVILSPSLLFAVLWSLLVSTGPPWYGQTASAAVLLFLFLSGQAYSMFFETSSLQATPGKFYLGLRVTDNEGEIVSLFKAGWRHLLKAIPSVMTALFSLFLFSIVFSSLHLVLKLVCILFSLALAGVLWAAAFRPGLHNLFTGASVSDVRLYGALSKQFGLFRS

Secondary structure (DSSP, 8-state):
-GGGG--TTSTTHHHHHHHHHHHHHHTT-HHHHHHHHHHHHHHS-SSHHHHHHHHHHHHHHHHTT-HHHHHHHHHHHTTT--HHHHHHHHHHHHHHHHHTT-HHHHHHHHHHHHHHHHHHHHHHT-PBPPHHHHHHHHHHHHHHHHHHHHHHHHHHHHHHHHHH--SS--HHHHHHHHHHHHHHHHHHHHHHHHHSSHHHHHHHHHHHHHHH--SS-HHHHHHHHHHHHHHHHHHHHHHHHHHTSTT-S-HHHHHTTEEEEETTSSBPPHHHHHHHHHHHHHHHHHHHHHHHHHHHHHHS---HHHHHHHHHHHHHHHHHHHHHHHSTTHHHHHHTEEEEEHHHHHHHHHHTT----

Radius of gyration: 29.73 Å; Cα contacts (8 Å, |Δi|>4): 350; chains: 1; bounding box: 78×46×95 Å